Protein AF-A0AAU5D703-F1 (afdb_monomer_lite)

Sequence (249 aa):
MRTISLPKPLIAAVLGALALSACGAPHADADRSPAAKARPAAASHASGAEEAEMRFMELTARILTDCPPPPPPPPGAPADKGAADAPLPPDAWSEAPRPEDLPGGSGPVTPRYGPGETPPGTPDADGAVPVPFDDPATAAPDATPARPGTAAQAPLSEAERCVGDRHARRITEALRKAAPADHQALRTALVGLDYPAARIHRLPDGDTTRVDLRFMGGRAVLDITGTGPAPTVTLASEDTADTTARRTP

Secondary structure (DSSP, 8-state):
----PPPPP-------------------------------TTSHHHHHHHHHHHHHHHHHHHHHHTSPPPPPPPTT----TT-TTS---TTTTS-PPPGGGSTTTTS----SS-TTPPPTTS--TTS--------TT---S-----------PPPPPHHHHHHHHHHHHHHHHHHHHS--SSHHHHHHHHHHTT--GGGEEE-TTSSEEEEE---TT--EEEEEE--SS--EEEEEE--TTSSGGG---

Foldseek 3Di:
DDDDDDDDDDDDDDDDDDDDPDDDDDDDDDDDDDPDPPDPPPPPPVVVLVVLVVLLVVVLVVLLVVADDADPDPPPDDPPPPCPPDPDDPCVVPPDDDCVNPVPRDDDCPPPADVPDDPQQQQDPVGDRDDPDPPPPDPDPDPPPDDPDPDDADDFDSSLVSSLVVVLVLLQVQCQVPFQPAPVSSLVSCVVVSQRSVQWDADPVRQWIKGDSDDPNGFWIWIWGHTGNGTDIDIDGDDPPPVVVPPDD

Structure (mmCIF, N/CA/C/O backbone):
data_AF-A0AAU5D703-F1
#
_entry.id   AF-A0AAU5D703-F1
#
loop_
_atom_site.group_PDB
_atom_site.id
_atom_site.type_symbol
_atom_site.label_atom_id
_atom_site.label_alt_id
_atom_site.label_comp_id
_atom_site.label_asym_id
_atom_site.label_entity_id
_atom_site.label_seq_id
_atom_site.pdbx_PDB_ins_code
_atom_site.Cartn_x
_atom_site.Cartn_y
_atom_site.Cartn_z
_atom_site.occupancy
_atom_site.B_iso_or_equiv
_atom_site.auth_seq_id
_atom_site.auth_comp_id
_atom_site.auth_asym_id
_atom_site.auth_atom_id
_atom_site.pdbx_PDB_model_num
ATOM 1 N N . MET A 1 1 ? 15.215 34.826 31.704 1.00 41.22 1 MET A N 1
ATOM 2 C CA . MET A 1 1 ? 14.278 33.692 31.558 1.00 41.22 1 MET A CA 1
ATOM 3 C C . MET A 1 1 ? 12.864 34.252 31.543 1.00 41.22 1 MET A C 1
ATOM 5 O O . MET A 1 1 ? 12.424 34.759 32.564 1.00 41.22 1 MET A O 1
ATOM 9 N N . ARG A 1 2 ? 12.201 34.289 30.382 1.00 47.44 2 ARG A N 1
ATOM 10 C CA . ARG A 1 2 ? 10.796 34.707 30.264 1.00 47.44 2 ARG A CA 1
ATOM 11 C C . ARG A 1 2 ? 10.011 33.529 29.703 1.00 47.44 2 ARG A C 1
ATOM 13 O O . ARG A 1 2 ? 10.205 33.155 28.553 1.00 47.44 2 ARG A O 1
ATOM 20 N N . THR A 1 3 ? 9.197 32.924 30.553 1.00 50.78 3 THR A N 1
ATOM 21 C CA . THR A 1 3 ? 8.287 31.824 30.238 1.00 50.78 3 THR A CA 1
ATOM 22 C C . THR A 1 3 ? 7.032 32.415 29.607 1.00 50.78 3 THR A C 1
ATOM 24 O O . THR A 1 3 ? 6.301 33.159 30.257 1.00 50.78 3 THR A O 1
ATOM 27 N N . ILE A 1 4 ? 6.802 32.127 28.327 1.00 61.81 4 ILE A N 1
ATOM 28 C CA . ILE A 1 4 ? 5.598 32.549 27.607 1.00 61.81 4 ILE A CA 1
ATOM 29 C C . ILE A 1 4 ? 4.600 31.393 27.703 1.00 61.81 4 ILE A C 1
ATOM 31 O O . ILE A 1 4 ? 4.839 30.319 27.158 1.00 61.81 4 ILE A O 1
ATOM 35 N N . SER A 1 5 ? 3.517 31.605 28.451 1.00 59.50 5 SER A N 1
ATOM 36 C CA . SER A 1 5 ? 2.422 30.647 28.623 1.00 59.50 5 SER A CA 1
ATOM 37 C C . SER A 1 5 ? 1.349 30.931 27.569 1.00 59.50 5 SER A C 1
ATOM 39 O O . SER A 1 5 ? 0.800 32.031 27.537 1.00 59.50 5 SER A O 1
ATOM 41 N N . LEU A 1 6 ? 1.083 29.970 26.682 1.00 67.31 6 LEU A N 1
ATOM 42 C CA . LEU A 1 6 ? 0.068 30.075 25.627 1.00 67.31 6 LEU A CA 1
ATOM 43 C C . LEU A 1 6 ? -1.256 29.429 26.086 1.00 67.31 6 LEU A C 1
ATOM 45 O O . LEU A 1 6 ? -1.236 28.288 26.558 1.00 67.31 6 LEU A O 1
ATOM 49 N N . PRO A 1 7 ? -2.408 30.114 25.951 1.00 59.44 7 PRO A N 1
ATOM 50 C CA . PRO A 1 7 ? -3.709 29.564 26.320 1.00 59.44 7 PRO A CA 1
ATOM 51 C C . PRO A 1 7 ? -4.189 28.503 25.314 1.00 59.44 7 PRO A C 1
ATOM 53 O O . PRO A 1 7 ? -4.090 28.672 24.100 1.00 59.44 7 PRO A O 1
ATOM 56 N N . LYS A 1 8 ? -4.731 27.402 25.847 1.00 54.59 8 LYS A N 1
ATOM 57 C CA . LYS A 1 8 ? -5.343 26.290 25.101 1.00 54.59 8 LYS A CA 1
ATOM 58 C C . LYS A 1 8 ? -6.625 26.745 24.386 1.00 54.59 8 LYS A C 1
ATOM 60 O O . LYS A 1 8 ? -7.502 27.286 25.060 1.00 54.59 8 LYS A O 1
ATOM 65 N N . PRO A 1 9 ? -6.804 26.465 23.083 1.00 58.97 9 PRO A N 1
ATOM 66 C CA . PRO A 1 9 ? -8.101 26.626 22.443 1.00 58.97 9 PRO A CA 1
ATOM 67 C C . PRO A 1 9 ? -9.027 25.467 22.839 1.00 58.97 9 PRO A C 1
ATOM 69 O O . PRO A 1 9 ? -8.728 24.297 22.602 1.00 58.97 9 PRO A O 1
ATOM 72 N N . LEU A 1 10 ? -10.163 25.806 23.448 1.00 61.94 10 LEU A N 1
ATOM 73 C CA . LEU A 1 10 ? -11.311 24.915 23.598 1.00 61.94 10 LEU A CA 1
ATOM 74 C C . LEU A 1 10 ? -12.020 24.831 22.241 1.00 61.94 10 LEU A C 1
ATOM 76 O O . LEU A 1 10 ? -12.592 25.819 21.785 1.00 61.94 10 LEU A O 1
ATOM 80 N N . ILE A 1 11 ? -11.974 23.668 21.589 1.00 63.16 11 ILE A N 1
ATOM 81 C CA . ILE A 1 11 ? -12.752 23.400 20.374 1.00 63.16 11 ILE A CA 1
ATOM 82 C C . ILE A 1 11 ? -14.037 22.683 20.791 1.00 63.16 11 ILE A C 1
ATOM 84 O O . ILE A 1 11 ? -14.005 21.561 21.296 1.00 63.16 11 ILE A O 1
ATOM 88 N N . ALA A 1 12 ? -15.164 23.367 20.603 1.00 55.06 12 ALA A N 1
ATOM 89 C CA . ALA A 1 12 ? -16.505 22.844 20.808 1.00 55.06 12 ALA A CA 1
ATOM 90 C C . ALA A 1 12 ? -16.847 21.809 19.722 1.00 55.06 12 ALA A C 1
ATOM 92 O O . ALA A 1 12 ? -16.794 22.108 18.530 1.00 55.06 12 ALA A O 1
ATOM 93 N N . ALA A 1 13 ? -17.209 20.595 20.136 1.00 54.50 13 ALA A N 1
ATOM 94 C CA . ALA A 1 13 ? -17.723 19.562 19.247 1.00 54.50 13 ALA A CA 1
ATOM 95 C C . ALA A 1 13 ? -19.207 19.833 18.948 1.00 54.50 13 ALA A C 1
ATOM 97 O O . ALA A 1 13 ? -20.063 19.683 19.819 1.00 54.50 13 ALA A O 1
ATOM 98 N N . VAL A 1 14 ? -19.515 20.239 17.715 1.00 59.41 14 VAL A N 1
ATOM 99 C CA . VAL A 1 14 ? -20.890 20.295 17.203 1.00 59.41 14 VAL A CA 1
ATOM 100 C C . VAL A 1 14 ? -21.277 18.888 16.752 1.00 59.41 14 VAL A C 1
ATOM 102 O O . VAL A 1 14 ? -20.802 18.389 15.733 1.00 59.41 14 VAL A O 1
ATOM 105 N N . LEU A 1 15 ? -22.121 18.239 17.553 1.00 53.38 15 LEU A N 1
ATOM 106 C CA . LEU A 1 15 ? -22.725 16.940 17.272 1.00 53.38 15 LEU A CA 1
ATOM 107 C C . LEU A 1 15 ? -23.834 17.129 16.218 1.00 53.38 15 LEU A C 1
ATOM 109 O O . LEU A 1 15 ? -24.956 17.516 16.538 1.00 53.38 15 LEU A O 1
ATOM 113 N N . GLY A 1 16 ? -23.514 16.910 14.943 1.00 58.50 16 GLY A N 1
ATOM 114 C CA . GLY A 1 16 ? -24.498 16.881 13.860 1.00 58.50 16 GLY A CA 1
ATOM 115 C C . GLY A 1 16 ? -25.162 15.509 13.772 1.00 58.50 16 GLY A C 1
ATOM 116 O O . GLY A 1 16 ? -24.542 14.553 13.312 1.00 58.50 16 GLY A O 1
ATOM 117 N N . ALA A 1 17 ? -26.416 15.405 14.210 1.00 52.00 17 ALA A N 1
ATOM 118 C CA . ALA A 1 17 ? -27.243 14.219 14.021 1.00 52.00 17 ALA A CA 1
ATOM 119 C C . ALA A 1 17 ? -27.704 14.124 12.554 1.00 52.00 17 ALA A C 1
ATOM 121 O O . ALA A 1 17 ? -28.516 14.929 12.101 1.00 52.00 17 ALA A O 1
ATOM 122 N N . LEU A 1 18 ? -27.200 13.136 11.812 1.00 61.75 18 LEU A N 1
ATOM 123 C CA . LEU A 1 18 ? -27.775 12.730 10.529 1.00 61.75 18 LEU A CA 1
ATOM 124 C C . LEU A 1 18 ? -28.948 11.781 10.801 1.00 61.75 18 LEU A C 1
ATOM 126 O O . LEU A 1 18 ? -28.758 10.635 11.205 1.00 61.75 18 LEU A O 1
ATOM 130 N N . ALA A 1 19 ? -30.166 12.276 10.597 1.00 60.69 19 ALA A N 1
ATOM 131 C CA . ALA A 1 19 ? -31.380 11.474 10.618 1.00 60.69 19 ALA A CA 1
ATOM 132 C C . ALA A 1 19 ? -31.456 10.604 9.348 1.00 60.69 19 ALA A C 1
ATOM 134 O O . ALA A 1 19 ? -31.584 11.128 8.242 1.00 60.69 19 ALA A O 1
ATOM 135 N N . LEU A 1 20 ? -31.403 9.277 9.501 1.00 58.03 20 LEU A N 1
ATOM 136 C CA . LEU A 1 20 ? -31.814 8.343 8.452 1.00 58.03 20 LEU A CA 1
ATOM 137 C C . LEU A 1 20 ? -33.346 8.311 8.390 1.00 58.03 20 LEU A C 1
ATOM 139 O O . LEU A 1 20 ? -34.003 7.794 9.293 1.00 58.03 20 LEU A O 1
ATOM 143 N N . SER A 1 21 ? -33.919 8.839 7.309 1.00 58.69 21 SER A N 1
ATOM 144 C CA . SER A 1 21 ? -35.320 8.612 6.954 1.00 58.69 21 SER A CA 1
ATOM 145 C C . SER A 1 21 ? -35.455 7.255 6.255 1.00 58.69 21 SER A C 1
ATOM 147 O O . SER A 1 21 ? -35.427 7.146 5.034 1.00 58.69 21 SER A O 1
ATOM 149 N N . ALA A 1 22 ? -35.591 6.190 7.044 1.00 46.31 22 ALA A N 1
ATOM 150 C CA . ALA A 1 22 ? -36.076 4.905 6.552 1.00 46.31 22 ALA A CA 1
ATOM 151 C C . ALA A 1 22 ? -37.610 4.899 6.646 1.00 46.31 22 ALA A C 1
ATOM 153 O O . ALA A 1 22 ? -38.178 4.674 7.713 1.00 46.31 22 ALA A O 1
ATOM 154 N N . CYS A 1 23 ? -38.282 5.188 5.530 1.00 60.41 23 CYS A N 1
ATOM 155 C CA . CYS A 1 23 ? -39.721 5.000 5.378 1.00 60.41 23 CYS A CA 1
ATOM 156 C C . CYS A 1 23 ? -39.948 3.815 4.431 1.00 60.41 23 CYS A C 1
ATOM 158 O O . CYS A 1 23 ? -39.685 3.909 3.236 1.00 60.41 23 CYS A O 1
ATOM 160 N N . GLY A 1 24 ? -40.389 2.687 4.983 1.00 55.53 24 GLY A N 1
ATOM 161 C CA . GLY A 1 24 ? -40.749 1.482 4.240 1.00 55.53 24 GLY A CA 1
ATOM 162 C C . GLY A 1 24 ? -41.546 0.558 5.151 1.00 55.53 24 GLY A C 1
ATOM 163 O O . GLY A 1 24 ? -40.989 -0.048 6.059 1.00 55.53 24 GLY A O 1
ATOM 164 N N . ALA A 1 25 ? -42.863 0.560 4.959 1.00 63.31 25 ALA A N 1
ATOM 165 C CA . ALA A 1 25 ? -43.875 -0.049 5.814 1.00 63.31 25 ALA A CA 1
ATOM 166 C C . ALA A 1 25 ? -43.815 -1.595 5.864 1.00 63.31 25 ALA A C 1
ATOM 168 O O . ALA A 1 25 ? -43.312 -2.226 4.933 1.00 63.31 25 ALA A O 1
ATOM 169 N N . PRO A 1 26 ? -44.370 -2.212 6.928 1.00 54.56 26 PRO A N 1
ATOM 170 C CA . PRO A 1 26 ? -44.465 -3.658 7.070 1.00 54.56 26 PRO A CA 1
ATOM 171 C C . PRO A 1 26 ? -45.614 -4.218 6.223 1.00 54.56 26 PRO A C 1
ATOM 173 O O . PRO A 1 26 ? -46.760 -3.796 6.368 1.00 54.56 26 PRO A O 1
ATOM 176 N N . HIS A 1 27 ? -45.326 -5.229 5.406 1.00 52.88 27 HIS A N 1
ATOM 177 C CA . HIS A 1 27 ? -46.345 -6.171 4.952 1.00 52.88 27 HIS A CA 1
ATOM 178 C C . HIS A 1 27 ? -46.200 -7.455 5.762 1.00 52.88 27 HIS A C 1
ATOM 180 O O . HIS A 1 27 ? -45.258 -8.227 5.588 1.00 52.88 27 HIS A O 1
ATOM 186 N N . ALA A 1 28 ? -47.129 -7.625 6.700 1.00 56.62 28 ALA A N 1
ATOM 187 C CA . ALA A 1 28 ? -47.444 -8.910 7.286 1.00 56.62 28 ALA A CA 1
ATOM 188 C C . ALA A 1 28 ? -48.314 -9.668 6.280 1.00 56.62 28 ALA A C 1
ATOM 190 O O . ALA A 1 28 ? -49.434 -9.246 6.009 1.00 56.62 28 ALA A O 1
ATOM 191 N N . ASP A 1 29 ? -47.798 -10.778 5.762 1.00 51.25 29 ASP A N 1
ATOM 192 C CA . ASP A 1 29 ? -48.616 -11.839 5.194 1.00 51.25 29 ASP A CA 1
ATOM 193 C C . ASP A 1 29 ? -48.208 -13.165 5.828 1.00 51.25 29 ASP A C 1
ATOM 195 O O . ASP A 1 29 ? -47.030 -13.466 6.039 1.00 51.25 29 ASP A O 1
ATOM 199 N N . ALA A 1 30 ? -49.245 -13.894 6.213 1.00 54.56 30 ALA A N 1
ATOM 200 C CA . ALA A 1 30 ? -49.208 -15.113 6.984 1.00 54.56 30 ALA A CA 1
ATOM 201 C C . ALA A 1 30 ? -48.683 -16.313 6.182 1.00 54.56 30 ALA A C 1
ATOM 203 O O . ALA A 1 30 ? -48.772 -16.375 4.958 1.00 54.56 30 ALA A O 1
ATOM 204 N N . ASP A 1 31 ? -48.208 -17.297 6.944 1.00 53.28 31 ASP A N 1
ATOM 205 C CA . ASP A 1 31 ? -48.205 -18.721 6.615 1.00 53.28 31 ASP A CA 1
ATOM 206 C C . ASP A 1 31 ? -47.603 -19.146 5.269 1.00 53.28 31 ASP A C 1
ATOM 208 O O . ASP A 1 31 ? -48.273 -19.474 4.287 1.00 53.28 31 ASP A O 1
ATOM 212 N N . ARG A 1 32 ? -46.283 -19.331 5.285 1.00 46.66 32 ARG A N 1
ATOM 213 C CA . ARG A 1 32 ? -45.672 -20.410 4.511 1.00 46.66 32 ARG A CA 1
ATOM 214 C C . ARG A 1 32 ? -44.431 -20.893 5.229 1.00 46.66 32 ARG A C 1
ATOM 216 O O . ARG A 1 32 ? -43.416 -20.214 5.220 1.00 46.66 32 ARG A O 1
ATOM 223 N N . SER A 1 33 ? -44.524 -22.065 5.847 1.00 63.56 33 SER A N 1
ATOM 224 C CA . SER A 1 33 ? -43.369 -22.816 6.330 1.00 63.56 33 SER A CA 1
ATOM 225 C C . SER A 1 33 ? -42.609 -23.373 5.119 1.00 63.56 33 SER A C 1
ATOM 227 O O . SER A 1 33 ? -43.148 -24.244 4.429 1.00 63.56 33 SER A O 1
ATOM 229 N N . PRO A 1 34 ? -41.388 -22.904 4.796 1.00 51.25 34 PRO A N 1
ATOM 230 C CA . PRO A 1 34 ? -40.527 -23.609 3.872 1.00 51.25 34 PRO A CA 1
ATOM 231 C C . PRO A 1 34 ? -39.653 -24.541 4.706 1.00 51.25 34 PRO A C 1
ATOM 233 O O . PRO A 1 34 ? -38.878 -24.101 5.555 1.00 51.25 34 PRO A O 1
ATOM 236 N N . ALA A 1 35 ? -39.762 -25.841 4.449 1.00 52.41 35 ALA A N 1
ATOM 237 C CA . ALA A 1 35 ? -38.787 -26.814 4.912 1.00 52.41 35 ALA A CA 1
ATOM 238 C C . ALA A 1 35 ? -37.383 -26.312 4.527 1.00 52.41 35 ALA A C 1
ATOM 240 O O . ALA A 1 35 ? -36.999 -26.315 3.353 1.00 52.41 35 ALA A O 1
ATOM 241 N N . ALA A 1 36 ? -36.646 -25.822 5.523 1.00 51.50 36 ALA A N 1
ATOM 242 C CA . ALA A 1 36 ? -35.295 -25.327 5.371 1.00 51.50 36 ALA A CA 1
ATOM 243 C C . ALA A 1 36 ? -34.386 -26.517 5.056 1.00 51.50 36 ALA A C 1
ATOM 245 O O . ALA A 1 36 ? -33.834 -27.166 5.942 1.00 51.50 36 ALA A O 1
ATOM 246 N N . LYS A 1 37 ? -34.220 -26.817 3.765 1.00 54.00 37 LYS A N 1
ATOM 247 C CA . LYS A 1 37 ? -33.016 -27.498 3.298 1.00 54.00 37 LYS A CA 1
ATOM 248 C C . LYS A 1 37 ? -31.860 -26.556 3.604 1.00 54.00 37 LYS A C 1
ATOM 250 O O . LYS A 1 37 ? -31.718 -25.527 2.947 1.00 54.00 37 LYS A O 1
ATOM 255 N N . ALA A 1 38 ? -31.083 -26.898 4.629 1.00 57.09 38 ALA A N 1
ATOM 256 C CA . ALA A 1 38 ? -29.824 -26.251 4.953 1.00 57.09 38 ALA A CA 1
ATOM 257 C C . ALA A 1 38 ? -28.953 -26.226 3.690 1.00 57.09 38 ALA A C 1
ATOM 259 O O . ALA A 1 38 ? -28.384 -27.234 3.273 1.00 57.09 38 ALA A O 1
ATOM 260 N N . ARG A 1 39 ? -28.926 -25.071 3.026 1.00 55.25 39 ARG A N 1
ATOM 261 C CA . ARG A 1 39 ? -28.033 -24.807 1.907 1.00 55.25 39 ARG A CA 1
ATOM 262 C C . ARG A 1 39 ? -26.642 -24.610 2.519 1.00 55.25 39 ARG A C 1
ATOM 264 O O . ARG A 1 39 ? -26.524 -23.822 3.458 1.00 55.25 39 ARG A O 1
ATOM 271 N N . PRO A 1 40 ? -25.609 -25.333 2.063 1.00 51.06 40 PRO A N 1
ATOM 272 C CA . PRO A 1 40 ? -24.294 -25.261 2.684 1.00 51.06 40 PRO A CA 1
ATOM 273 C C . PRO A 1 40 ? -23.743 -23.836 2.547 1.00 51.06 40 PRO A C 1
ATOM 275 O O . PRO A 1 40 ? -23.573 -23.332 1.440 1.00 51.06 40 PRO A O 1
ATOM 278 N N . ALA A 1 41 ? -23.466 -23.190 3.681 1.00 56.47 41 ALA A N 1
ATOM 279 C CA . ALA A 1 41 ? -22.966 -21.816 3.791 1.00 56.47 41 ALA A CA 1
ATOM 280 C C . ALA A 1 41 ? -21.477 -21.657 3.405 1.00 56.47 41 ALA A C 1
ATOM 282 O O . ALA A 1 41 ? -20.841 -20.670 3.759 1.00 56.47 41 ALA A O 1
ATOM 283 N N . ALA A 1 42 ? -20.895 -22.622 2.690 1.00 53.56 42 ALA A N 1
ATOM 284 C CA . ALA A 1 42 ? -19.447 -22.717 2.514 1.00 53.56 42 ALA A CA 1
ATOM 285 C C . ALA A 1 42 ? -18.891 -22.014 1.257 1.00 53.56 42 ALA A C 1
ATOM 287 O O . ALA A 1 42 ? -17.679 -21.977 1.087 1.00 53.56 42 ALA A O 1
ATOM 288 N N . ALA A 1 43 ? -19.728 -21.441 0.381 1.00 53.22 43 ALA A N 1
ATOM 289 C CA . ALA A 1 43 ? -19.268 -20.909 -0.912 1.00 53.22 43 ALA A CA 1
ATOM 290 C C . ALA A 1 43 ? -19.109 -19.372 -0.990 1.00 53.22 43 ALA A C 1
ATOM 292 O O . ALA A 1 43 ? -18.506 -18.882 -1.938 1.00 53.22 43 ALA A O 1
ATOM 293 N N . SER A 1 44 ? -19.601 -18.595 -0.016 1.00 55.59 44 SER A N 1
ATOM 294 C CA . SER A 1 44 ? -19.632 -17.119 -0.126 1.00 55.59 44 SER A CA 1
ATOM 295 C C . SER A 1 44 ? -18.345 -16.401 0.295 1.00 55.59 44 SER A C 1
ATOM 297 O O . SER A 1 44 ? -18.242 -15.189 0.135 1.00 55.59 44 SER A O 1
ATOM 299 N N . HIS A 1 45 ? -17.361 -17.110 0.854 1.00 56.00 45 HIS A N 1
ATOM 300 C CA . HIS A 1 45 ? -16.112 -16.482 1.299 1.00 56.00 45 HIS A CA 1
ATOM 301 C C . HIS A 1 45 ? -15.067 -16.347 0.184 1.00 56.00 45 HIS A C 1
ATOM 303 O O . HIS A 1 45 ? -14.246 -15.435 0.247 1.00 56.00 45 HIS A O 1
ATOM 309 N N . ALA A 1 46 ? -15.117 -17.200 -0.845 1.00 61.75 46 ALA A N 1
ATOM 310 C CA . ALA A 1 46 ? -14.190 -17.125 -1.975 1.00 61.75 46 ALA A CA 1
ATOM 311 C C . ALA A 1 46 ? -14.421 -15.857 -2.818 1.00 61.75 46 ALA A C 1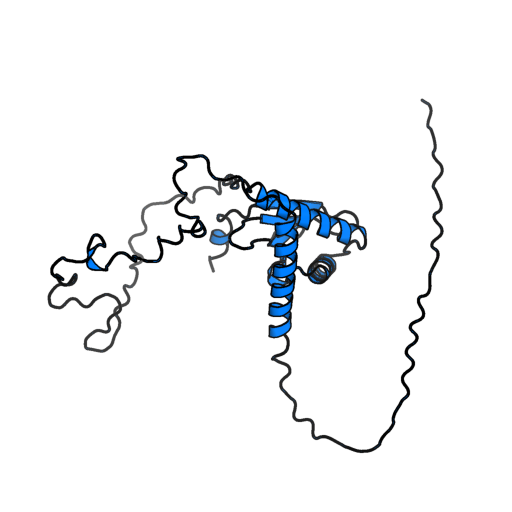
ATOM 313 O O . ALA A 1 46 ? -13.466 -15.156 -3.142 1.00 61.75 46 ALA A O 1
ATOM 314 N N . SER A 1 47 ? -15.686 -15.489 -3.055 1.00 73.94 47 SER A N 1
ATOM 315 C CA . SER A 1 47 ? -16.033 -14.314 -3.865 1.00 73.94 47 SER A CA 1
ATOM 316 C C . SER A 1 47 ? -15.559 -12.997 -3.249 1.00 73.94 47 SER A C 1
ATOM 318 O O . SER A 1 47 ? -15.174 -12.086 -3.970 1.00 73.94 47 SER A O 1
ATOM 320 N N . GLY A 1 48 ? -15.547 -12.891 -1.915 1.00 84.50 48 GLY A N 1
ATOM 321 C CA . GLY A 1 48 ? -15.112 -11.668 -1.235 1.00 84.50 48 GLY A CA 1
ATOM 322 C C . GLY A 1 48 ? -13.604 -11.420 -1.327 1.00 84.50 48 GLY A C 1
ATOM 323 O O . GLY A 1 48 ? -13.176 -10.270 -1.389 1.00 84.50 48 GLY A O 1
ATOM 324 N N . ALA A 1 49 ? -12.795 -12.484 -1.349 1.00 86.81 49 ALA A N 1
ATOM 325 C CA . ALA A 1 49 ? -11.344 -12.364 -1.483 1.00 86.81 49 ALA A CA 1
ATOM 326 C C . ALA A 1 49 ? -10.944 -11.955 -2.907 1.00 86.81 49 ALA A C 1
ATOM 328 O O . ALA A 1 49 ? -10.133 -11.046 -3.072 1.00 86.81 49 ALA A O 1
ATOM 329 N N . GLU A 1 50 ? -11.556 -12.572 -3.920 1.00 91.44 50 GLU A N 1
ATOM 330 C CA . GLU A 1 50 ? -11.348 -12.209 -5.326 1.00 91.44 50 GLU A CA 1
ATOM 331 C C . GLU A 1 50 ? -11.819 -10.777 -5.613 1.00 91.44 50 GLU A C 1
ATOM 333 O O . GLU A 1 50 ? -11.121 -10.010 -6.272 1.00 91.44 50 GLU A O 1
ATOM 338 N N . GLU A 1 51 ? -12.965 -10.370 -5.060 1.00 93.50 51 GLU A N 1
ATOM 339 C CA . GLU A 1 51 ? -13.464 -8.999 -5.187 1.00 93.50 51 GLU A CA 1
ATOM 340 C C . GLU A 1 51 ? -12.531 -7.971 -4.532 1.00 93.50 51 GLU A C 1
ATOM 342 O O . GLU A 1 51 ? -12.279 -6.911 -5.107 1.00 93.50 51 GLU A O 1
ATOM 347 N N . ALA A 1 52 ? -11.983 -8.279 -3.352 1.00 93.38 52 ALA A N 1
ATOM 348 C CA . ALA A 1 52 ? -10.998 -7.420 -2.700 1.00 93.38 52 ALA A CA 1
ATOM 349 C C . ALA A 1 52 ? -9.714 -7.288 -3.533 1.00 93.38 52 ALA A C 1
ATOM 351 O O . ALA A 1 52 ? -9.175 -6.188 -3.641 1.00 93.38 52 ALA A O 1
ATOM 352 N N . GLU A 1 53 ? -9.246 -8.373 -4.154 1.00 94.06 53 GLU A N 1
ATOM 353 C CA . GLU A 1 53 ? -8.086 -8.332 -5.048 1.00 94.06 53 GLU A CA 1
ATOM 354 C C . GLU A 1 53 ? -8.372 -7.482 -6.294 1.00 94.06 53 GLU A C 1
ATOM 356 O O . GLU A 1 53 ? -7.547 -6.658 -6.676 1.00 94.06 53 GLU A O 1
ATOM 361 N N . MET A 1 54 ? -9.562 -7.593 -6.892 1.00 95.12 54 MET A N 1
ATOM 362 C CA . MET A 1 54 ? -9.956 -6.733 -8.016 1.00 95.12 54 MET A CA 1
ATOM 363 C C . MET A 1 54 ? -9.991 -5.250 -7.629 1.00 95.12 54 MET A C 1
ATOM 365 O O . MET A 1 54 ? -9.455 -4.417 -8.360 1.00 95.12 54 MET A O 1
ATOM 369 N N . ARG A 1 55 ? -10.564 -4.912 -6.466 1.00 96.25 55 ARG A N 1
ATOM 370 C CA . ARG A 1 55 ? -10.568 -3.533 -5.945 1.00 96.25 55 ARG A CA 1
ATOM 371 C C . ARG A 1 55 ? -9.157 -3.014 -5.687 1.00 96.25 55 ARG A C 1
ATOM 373 O O . ARG A 1 55 ? -8.860 -1.860 -5.995 1.00 96.25 55 ARG A O 1
ATOM 380 N N . PHE A 1 56 ? -8.277 -3.871 -5.180 1.00 96.25 56 PHE A N 1
ATOM 381 C CA . PHE A 1 56 ? -6.868 -3.544 -5.010 1.00 96.25 56 PHE A CA 1
ATOM 382 C C . PHE A 1 56 ? -6.175 -3.275 -6.348 1.00 96.25 56 PHE A C 1
ATOM 384 O O . PHE A 1 56 ? -5.499 -2.260 -6.482 1.00 96.25 56 PHE A O 1
ATOM 391 N N . MET A 1 57 ? -6.386 -4.118 -7.361 1.00 95.25 57 MET A N 1
ATOM 392 C CA . MET A 1 57 ? -5.824 -3.900 -8.697 1.00 95.25 57 MET A CA 1
ATOM 393 C C . MET A 1 57 ? -6.321 -2.592 -9.324 1.00 95.25 57 MET A C 1
ATOM 395 O O . MET A 1 57 ? -5.519 -1.856 -9.895 1.00 95.25 57 MET A O 1
ATOM 399 N N . GLU A 1 58 ? -7.607 -2.254 -9.180 1.00 95.75 58 GLU A N 1
ATOM 400 C CA . GLU A 1 58 ? -8.146 -0.971 -9.652 1.00 95.75 58 GLU A CA 1
ATOM 401 C C . GLU A 1 58 ? -7.501 0.216 -8.917 1.00 95.75 58 GLU A C 1
ATOM 403 O O . GLU A 1 58 ? -7.104 1.207 -9.539 1.00 95.75 58 GLU A O 1
ATOM 408 N N . LEU A 1 59 ? -7.352 0.109 -7.592 1.00 95.88 59 LEU A N 1
ATOM 409 C CA . LEU A 1 59 ? -6.670 1.108 -6.774 1.00 95.88 59 LEU A CA 1
ATOM 410 C C . LEU A 1 59 ? -5.221 1.310 -7.234 1.00 95.88 59 LEU A C 1
ATOM 412 O O . LEU A 1 59 ? -4.793 2.449 -7.438 1.00 95.88 59 LEU A O 1
ATOM 416 N N . THR A 1 60 ? -4.470 0.225 -7.401 1.00 94.56 60 THR A N 1
ATOM 417 C CA . THR A 1 60 ? -3.069 0.271 -7.821 1.00 94.56 60 THR A CA 1
ATOM 418 C C . THR A 1 60 ? -2.935 0.808 -9.241 1.00 94.56 60 THR A C 1
ATOM 420 O O . THR A 1 60 ? -2.075 1.653 -9.474 1.00 94.56 60 THR A O 1
ATOM 423 N N . ALA A 1 61 ? -3.815 0.423 -10.170 1.00 93.19 61 ALA A N 1
ATOM 424 C CA . ALA A 1 61 ? -3.836 0.967 -11.527 1.00 93.19 61 ALA A CA 1
ATOM 425 C C . ALA A 1 61 ? -4.056 2.488 -11.528 1.00 93.19 61 ALA A C 1
ATOM 427 O O . ALA A 1 61 ? -3.328 3.213 -12.203 1.00 93.19 61 ALA A O 1
ATOM 428 N N . ARG A 1 62 ? -4.992 2.992 -10.713 1.00 95.19 62 ARG A N 1
ATOM 429 C CA . ARG A 1 62 ? -5.236 4.436 -10.566 1.00 95.19 62 ARG A CA 1
ATOM 430 C C . ARG A 1 62 ? -4.032 5.177 -9.980 1.00 95.19 62 ARG A C 1
ATOM 432 O O . ARG A 1 62 ? -3.708 6.278 -10.412 1.00 95.19 62 ARG A O 1
ATOM 439 N N . ILE A 1 63 ? -3.353 4.585 -9.000 1.00 95.19 63 ILE A N 1
ATOM 440 C CA . ILE A 1 63 ? -2.136 5.175 -8.424 1.00 95.19 63 ILE A CA 1
ATOM 441 C C . ILE A 1 63 ? -0.991 5.171 -9.443 1.00 95.19 63 ILE A C 1
ATOM 443 O O . ILE A 1 63 ? -0.260 6.153 -9.535 1.00 95.19 63 ILE A O 1
ATOM 447 N N . LEU A 1 64 ? -0.854 4.103 -10.231 1.00 91.88 64 LEU A N 1
ATOM 448 C CA . LEU A 1 64 ? 0.142 4.006 -11.296 1.00 91.88 64 LEU A CA 1
ATOM 449 C C . LEU A 1 64 ? -0.069 5.066 -12.377 1.00 91.88 64 LEU A C 1
ATOM 451 O O . LEU A 1 64 ? 0.907 5.664 -12.814 1.00 91.88 64 LEU A O 1
ATOM 455 N N . THR A 1 65 ? -1.316 5.358 -12.763 1.00 92.44 65 THR A N 1
ATOM 456 C CA . THR A 1 65 ? -1.605 6.427 -13.736 1.00 92.44 65 THR A CA 1
ATOM 457 C C . THR A 1 65 ? -1.221 7.822 -13.240 1.00 92.44 65 THR A C 1
ATOM 459 O O . THR A 1 65 ? -0.963 8.705 -14.053 1.00 92.44 65 THR A O 1
ATOM 462 N N . ASP A 1 66 ? -1.148 8.018 -11.920 1.00 93.38 66 ASP A N 1
ATOM 463 C CA . ASP A 1 66 ? -0.709 9.272 -11.295 1.00 93.38 66 ASP A CA 1
ATOM 464 C C . ASP A 1 66 ? 0.820 9.363 -11.128 1.00 93.38 66 ASP A C 1
ATOM 466 O O . ASP A 1 66 ? 1.332 10.391 -10.665 1.00 93.38 66 ASP A O 1
ATOM 470 N N . CYS A 1 67 ? 1.550 8.292 -11.446 1.00 93.81 67 CYS A N 1
ATOM 471 C CA . CYS A 1 67 ? 3.003 8.229 -11.376 1.00 93.81 67 CYS A CA 1
ATOM 472 C C . CYS A 1 67 ? 3.618 8.378 -12.776 1.00 93.81 67 CYS A C 1
ATOM 474 O O . CYS A 1 67 ? 3.065 7.878 -13.755 1.00 93.81 67 CYS A O 1
ATOM 476 N N . PRO A 1 68 ? 4.762 9.076 -12.904 1.00 87.31 68 PRO A N 1
ATOM 477 C CA . PRO A 1 68 ? 5.419 9.226 -14.194 1.00 87.31 68 PRO A CA 1
ATOM 478 C C . PRO A 1 68 ? 5.851 7.852 -14.732 1.00 87.31 68 PRO A C 1
ATOM 480 O O . PRO A 1 68 ? 6.299 7.008 -13.946 1.00 87.31 68 PRO A O 1
ATOM 483 N N . PRO A 1 69 ? 5.746 7.614 -16.053 1.00 82.38 69 PRO A N 1
ATOM 484 C CA . PRO A 1 69 ? 6.291 6.403 -16.646 1.00 82.38 69 PRO A CA 1
ATOM 485 C C . PRO A 1 69 ? 7.813 6.362 -16.435 1.00 82.38 69 PRO A C 1
ATOM 487 O O . PRO A 1 69 ? 8.446 7.420 -16.335 1.00 82.38 69 PRO A O 1
ATOM 490 N N . PRO A 1 70 ? 8.420 5.164 -16.378 1.00 77.12 70 PRO A N 1
ATOM 491 C CA . PRO A 1 70 ? 9.868 5.055 -16.295 1.00 77.12 70 PRO A CA 1
ATOM 492 C C . PRO A 1 70 ? 10.516 5.758 -17.500 1.00 77.12 70 PRO A C 1
ATOM 494 O O . PRO A 1 70 ? 9.965 5.710 -18.607 1.00 77.12 70 PRO A O 1
ATOM 497 N N . PRO A 1 71 ? 11.674 6.417 -17.315 1.00 77.25 71 PRO A N 1
ATOM 498 C CA . PRO A 1 71 ? 12.400 6.990 -18.437 1.00 77.25 71 PRO A CA 1
ATOM 499 C C . PRO A 1 71 ? 12.760 5.882 -19.439 1.00 77.25 71 PRO A C 1
ATOM 501 O O . PRO A 1 71 ? 13.029 4.748 -19.027 1.00 77.25 71 PRO A O 1
ATOM 504 N N . PRO A 1 72 ? 12.778 6.182 -20.750 1.00 79.25 72 PRO A N 1
ATOM 505 C CA . PRO A 1 72 ? 13.221 5.209 -21.735 1.00 79.25 72 PRO A CA 1
ATOM 506 C C . PRO A 1 72 ? 14.664 4.778 -21.426 1.00 79.25 72 PRO A C 1
ATOM 508 O O . PRO A 1 72 ? 15.465 5.606 -20.974 1.00 79.25 72 PRO A O 1
ATOM 511 N N . PRO A 1 73 ? 15.019 3.504 -21.669 1.00 77.06 73 PRO A N 1
ATOM 512 C CA . PRO A 1 73 ? 16.388 3.047 -21.482 1.00 77.06 73 PRO A CA 1
ATOM 513 C C . PRO A 1 73 ? 17.337 3.869 -22.368 1.00 77.06 73 PRO A C 1
ATOM 515 O O . PRO A 1 73 ? 16.960 4.257 -23.481 1.00 77.06 73 PRO A O 1
ATOM 518 N N . PRO A 1 74 ? 18.569 4.155 -21.910 1.00 78.25 74 PRO A N 1
ATOM 519 C CA . PRO A 1 74 ? 19.518 4.886 -22.731 1.00 78.25 74 PRO A CA 1
ATOM 520 C C . PRO A 1 74 ? 19.862 4.071 -23.991 1.00 78.25 74 PRO A C 1
ATOM 522 O O . PRO A 1 74 ? 19.890 2.835 -23.939 1.00 78.25 74 PRO A O 1
ATOM 525 N N . PRO A 1 75 ? 20.146 4.732 -25.130 1.00 86.25 75 PRO A N 1
ATOM 526 C CA . PRO A 1 75 ? 20.511 4.042 -26.362 1.00 86.25 75 PRO A CA 1
ATOM 527 C C . PRO A 1 75 ? 21.710 3.116 -26.126 1.00 86.25 75 PRO A C 1
ATOM 529 O O . PRO A 1 75 ? 22.761 3.566 -25.674 1.00 86.25 75 PRO A O 1
ATOM 532 N N . GLY A 1 76 ? 21.557 1.826 -26.428 1.00 79.06 76 GLY A N 1
ATOM 533 C CA . GLY A 1 76 ? 22.626 0.835 -26.274 1.00 79.06 76 GLY A CA 1
ATOM 534 C C . GLY A 1 76 ? 22.777 0.232 -24.874 1.00 79.06 76 GLY A C 1
ATOM 535 O O . GLY A 1 76 ? 23.713 -0.541 -24.670 1.00 79.06 76 GLY A O 1
ATOM 536 N N . ALA A 1 77 ? 21.877 0.519 -23.923 1.00 73.44 77 ALA A N 1
ATOM 537 C CA . ALA A 1 77 ? 21.782 -0.315 -22.727 1.00 73.44 77 ALA A CA 1
ATOM 538 C C . ALA A 1 77 ? 21.485 -1.764 -23.147 1.00 73.44 77 ALA A C 1
ATOM 540 O O . ALA A 1 77 ? 20.582 -1.977 -23.966 1.00 73.44 77 ALA A O 1
ATOM 541 N N . PRO A 1 78 ? 22.222 -2.762 -22.625 1.00 69.06 78 PRO A N 1
ATOM 542 C CA . PRO A 1 78 ? 21.841 -4.148 -22.831 1.00 69.06 78 PRO A CA 1
ATOM 543 C C . PRO A 1 78 ? 20.419 -4.304 -22.298 1.00 69.06 78 PRO A C 1
ATOM 545 O O . PRO A 1 78 ? 20.140 -3.903 -21.170 1.00 69.06 78 PRO A O 1
ATOM 548 N N . ALA A 1 79 ? 19.515 -4.832 -23.126 1.00 59.38 79 ALA A N 1
ATOM 549 C CA . ALA A 1 79 ? 18.188 -5.189 -22.659 1.00 59.38 79 ALA A CA 1
ATOM 550 C C . ALA A 1 79 ? 18.376 -6.161 -21.492 1.00 59.38 79 ALA A C 1
ATOM 552 O O . ALA A 1 79 ? 18.863 -7.281 -21.686 1.00 59.38 79 ALA A O 1
ATOM 553 N N . ASP A 1 80 ? 18.065 -5.708 -20.277 1.00 54.06 80 ASP A N 1
ATOM 554 C CA . ASP A 1 80 ? 18.022 -6.587 -19.123 1.00 54.06 80 ASP A CA 1
ATOM 555 C C . ASP A 1 80 ? 17.070 -7.721 -19.490 1.00 54.06 80 ASP A C 1
ATOM 557 O O . ASP A 1 80 ? 15.892 -7.502 -19.780 1.00 54.06 80 ASP A O 1
ATOM 561 N N . LYS A 1 81 ? 17.599 -8.947 -19.524 1.00 50.47 81 LYS A N 1
ATOM 562 C CA . LYS A 1 81 ? 16.913 -10.161 -19.997 1.00 50.47 81 LYS A CA 1
ATOM 563 C C . LYS A 1 81 ? 15.660 -10.539 -19.178 1.00 50.47 81 LYS A C 1
ATOM 565 O O . LYS A 1 81 ? 15.139 -11.633 -19.353 1.00 50.47 81 LYS A O 1
ATOM 570 N N . GLY A 1 82 ? 15.196 -9.667 -18.281 1.00 49.81 82 GLY A N 1
ATOM 571 C CA . GLY A 1 82 ? 13.995 -9.825 -17.464 1.00 49.81 82 GLY A CA 1
ATOM 572 C C . GLY A 1 82 ? 12.808 -8.940 -17.863 1.00 49.81 82 GLY A C 1
ATOM 573 O O . GLY A 1 82 ? 11.729 -9.139 -17.317 1.00 49.81 82 GLY A O 1
ATOM 574 N N . ALA A 1 83 ? 12.955 -7.988 -18.792 1.00 45.78 83 ALA A N 1
ATOM 575 C CA . ALA A 1 83 ? 11.839 -7.150 -19.244 1.00 45.78 83 ALA A CA 1
ATOM 576 C C . ALA A 1 83 ? 11.147 -7.780 -20.466 1.00 45.78 83 ALA A C 1
ATOM 578 O O . ALA A 1 83 ? 11.451 -7.448 -21.610 1.00 45.78 83 ALA A O 1
ATOM 579 N N . ALA A 1 84 ? 10.220 -8.707 -20.225 1.00 50.91 84 ALA A N 1
ATOM 580 C CA . ALA A 1 84 ? 9.424 -9.359 -21.270 1.00 50.91 84 ALA A CA 1
ATOM 581 C C . ALA A 1 84 ? 8.343 -8.450 -21.910 1.00 50.91 84 ALA A C 1
ATOM 583 O O . ALA A 1 84 ? 7.635 -8.902 -22.802 1.00 50.91 84 ALA A O 1
ATOM 584 N N . ASP A 1 85 ? 8.236 -7.179 -21.500 1.00 53.72 85 ASP A N 1
ATOM 585 C CA . ASP A 1 85 ? 7.129 -6.274 -21.865 1.00 53.72 85 ASP A CA 1
ATOM 586 C C . ASP A 1 85 ? 7.532 -5.090 -22.767 1.00 53.72 85 ASP A C 1
ATOM 588 O O . ASP A 1 85 ? 6.816 -4.090 -22.861 1.00 53.72 85 ASP A O 1
ATOM 592 N N . ALA A 1 86 ? 8.674 -5.160 -23.460 1.00 56.03 86 ALA A N 1
ATOM 593 C CA . ALA A 1 86 ? 8.939 -4.191 -24.523 1.00 56.03 86 ALA A CA 1
ATOM 594 C C . ALA A 1 86 ? 7.909 -4.386 -25.658 1.00 56.03 86 ALA A C 1
ATOM 596 O O . ALA A 1 86 ? 7.727 -5.524 -26.102 1.00 56.03 86 ALA A O 1
ATOM 597 N N . PRO A 1 87 ? 7.261 -3.319 -26.172 1.00 49.06 87 PRO A N 1
ATOM 598 C CA . PRO A 1 87 ? 6.440 -3.415 -27.370 1.00 49.06 87 PRO A CA 1
ATOM 599 C C . PRO A 1 87 ? 7.337 -3.880 -28.512 1.00 49.06 87 PRO A C 1
ATOM 601 O O . PRO A 1 87 ? 8.161 -3.122 -29.029 1.00 49.06 87 PRO A O 1
ATOM 604 N N . LEU A 1 88 ? 7.221 -5.157 -28.862 1.00 56.31 88 LEU A N 1
ATOM 605 C CA . LEU A 1 88 ? 7.857 -5.694 -30.048 1.00 56.31 88 LEU A CA 1
ATOM 606 C C . LEU A 1 88 ? 7.366 -4.867 -31.247 1.00 56.31 88 LEU A C 1
ATOM 608 O O . LEU A 1 88 ? 6.172 -4.543 -31.304 1.00 56.31 88 LEU A O 1
ATOM 612 N N . PRO A 1 89 ? 8.253 -4.485 -32.185 1.00 63.16 89 PRO A N 1
ATOM 613 C CA . PRO A 1 89 ? 7.815 -3.833 -33.411 1.00 63.16 89 PRO A CA 1
ATOM 614 C C . PRO A 1 89 ? 6.713 -4.692 -34.055 1.00 63.16 89 PRO A C 1
ATOM 616 O O . PRO A 1 89 ? 6.763 -5.920 -33.928 1.00 63.16 89 PRO A O 1
ATOM 619 N N . PRO A 1 90 ? 5.703 -4.088 -34.708 1.00 60.09 90 PRO A N 1
ATOM 620 C CA . PRO A 1 90 ? 4.533 -4.814 -35.221 1.00 60.09 90 PRO A CA 1
ATOM 621 C C . PRO A 1 90 ? 4.899 -5.965 -36.178 1.00 60.09 90 PRO A C 1
ATOM 623 O O . PRO A 1 90 ? 4.108 -6.880 -36.391 1.00 60.09 90 PRO A O 1
ATOM 626 N N . ASP A 1 91 ? 6.128 -5.955 -36.683 1.00 58.06 91 ASP A N 1
ATOM 627 C CA . ASP A 1 91 ? 6.698 -6.906 -37.626 1.00 58.06 91 ASP A CA 1
ATOM 628 C C . ASP A 1 91 ? 7.357 -8.120 -36.929 1.00 58.06 91 ASP A C 1
ATOM 630 O O . ASP A 1 91 ? 7.530 -9.168 -37.547 1.00 58.06 91 ASP A O 1
ATOM 634 N N . ALA A 1 92 ? 7.695 -8.031 -35.636 1.00 55.19 92 ALA A N 1
ATOM 635 C CA . ALA A 1 92 ? 8.451 -9.067 -34.916 1.00 55.19 92 ALA A CA 1
ATOM 636 C C . ALA A 1 92 ? 7.618 -10.286 -34.483 1.00 55.19 92 ALA A C 1
ATOM 638 O O . ALA A 1 92 ? 8.186 -11.312 -34.120 1.00 55.19 92 ALA A O 1
ATOM 639 N N . TRP A 1 93 ? 6.287 -10.215 -34.555 1.00 53.28 93 TRP A N 1
ATOM 640 C CA . TRP A 1 93 ? 5.411 -11.365 -34.290 1.00 53.28 93 TRP A CA 1
ATOM 641 C C . TRP A 1 93 ? 5.160 -12.239 -35.524 1.00 53.28 93 TRP A C 1
ATOM 643 O O . TRP A 1 93 ? 4.523 -13.284 -35.405 1.00 53.28 93 TRP A O 1
ATOM 653 N N . SER A 1 94 ? 5.629 -11.826 -36.706 1.00 59.59 94 SER A N 1
ATOM 654 C CA . SER A 1 94 ? 5.320 -12.535 -37.956 1.00 59.59 94 SER A CA 1
ATOM 655 C C . SER A 1 94 ? 6.269 -13.693 -38.265 1.00 59.59 94 SER A C 1
ATOM 657 O O . SER A 1 94 ? 5.939 -14.531 -39.098 1.00 59.59 94 SER A O 1
ATOM 659 N N . GLU A 1 95 ? 7.404 -13.795 -37.575 1.00 62.06 95 GLU A N 1
ATOM 660 C CA . GLU A 1 95 ? 8.388 -14.842 -37.843 1.00 62.06 95 GLU A CA 1
ATOM 661 C C . GLU A 1 95 ? 8.890 -15.417 -36.517 1.00 62.06 95 GLU A C 1
ATOM 663 O O . GLU A 1 95 ? 9.986 -15.119 -36.044 1.00 62.06 95 GLU A O 1
ATOM 668 N N . ALA A 1 96 ? 8.057 -16.242 -35.875 1.00 69.31 96 ALA A N 1
ATOM 669 C CA . ALA A 1 96 ? 8.598 -17.181 -34.902 1.00 69.31 96 ALA A CA 1
ATOM 670 C C . ALA A 1 96 ? 9.713 -17.967 -35.622 1.00 69.31 96 ALA A C 1
ATOM 672 O O . ALA A 1 96 ? 9.435 -18.503 -36.702 1.00 69.31 96 ALA A O 1
ATOM 673 N N . PRO A 1 97 ? 10.954 -18.005 -35.093 1.00 67.56 97 PRO A N 1
ATOM 674 C CA . PRO A 1 97 ? 12.029 -18.759 -35.722 1.00 67.56 97 PRO A CA 1
ATOM 675 C C . PRO A 1 97 ? 11.527 -20.175 -35.937 1.00 67.56 97 PRO A C 1
ATOM 677 O O . PRO A 1 97 ? 10.909 -20.769 -35.040 1.00 67.56 97 PRO A O 1
ATOM 680 N N . ARG A 1 98 ? 11.716 -20.690 -37.151 1.00 71.69 98 ARG A N 1
ATOM 681 C CA . ARG A 1 98 ? 11.246 -22.033 -37.450 1.00 71.69 98 ARG A CA 1
ATOM 682 C C . ARG A 1 98 ? 11.959 -22.986 -36.492 1.00 71.69 98 ARG A C 1
ATOM 684 O O . ARG A 1 98 ? 13.086 -22.701 -36.081 1.00 71.69 98 ARG A O 1
ATOM 691 N N . PRO A 1 99 ? 11.350 -24.119 -36.115 1.00 63.12 99 PRO A N 1
ATOM 692 C CA . PRO A 1 99 ? 12.004 -25.097 -35.245 1.00 63.12 99 PRO A CA 1
ATOM 693 C C . PRO A 1 99 ? 13.413 -25.487 -35.729 1.00 63.12 99 PRO A C 1
ATOM 695 O O . PRO A 1 99 ? 14.268 -25.842 -34.920 1.00 63.12 99 PRO A O 1
ATOM 698 N N . GLU A 1 100 ? 13.658 -25.370 -37.039 1.00 71.00 100 GLU A N 1
ATOM 699 C CA . GLU A 1 100 ? 14.944 -25.607 -37.701 1.00 71.00 100 GLU A CA 1
ATOM 700 C C . GLU A 1 100 ? 16.037 -24.565 -37.383 1.00 71.00 100 GLU A C 1
ATOM 702 O O . GLU A 1 100 ? 17.221 -24.902 -37.420 1.00 71.00 100 GLU A O 1
ATOM 707 N N . ASP A 1 101 ? 15.654 -23.324 -37.068 1.00 73.19 101 ASP A N 1
ATOM 708 C CA . ASP A 1 101 ? 16.555 -22.186 -36.824 1.00 73.19 101 ASP A CA 1
ATOM 709 C C . ASP A 1 101 ? 17.039 -22.117 -35.365 1.00 73.19 101 ASP A C 1
ATOM 711 O O . ASP A 1 101 ? 17.912 -21.316 -35.017 1.00 73.19 101 ASP A O 1
ATOM 715 N N . LEU A 1 102 ? 16.485 -22.957 -34.484 1.00 71.69 102 LEU A N 1
ATOM 716 C CA . LEU A 1 102 ? 16.939 -23.056 -33.103 1.00 71.69 102 LEU A CA 1
ATOM 717 C C . LEU A 1 102 ? 18.276 -23.818 -33.045 1.00 71.69 102 LEU A C 1
ATOM 719 O O . LEU A 1 102 ? 18.379 -24.935 -33.568 1.00 71.69 102 LEU A O 1
ATOM 723 N N . PRO A 1 103 ? 19.309 -23.269 -32.376 1.00 66.56 103 PRO A N 1
ATOM 724 C CA . PRO A 1 103 ? 20.586 -23.952 -32.219 1.00 66.56 103 PRO A CA 1
ATOM 725 C C . PRO A 1 103 ? 20.380 -25.267 -31.449 1.00 66.56 103 PRO A C 1
ATOM 727 O O . PRO A 1 103 ? 20.167 -25.266 -30.240 1.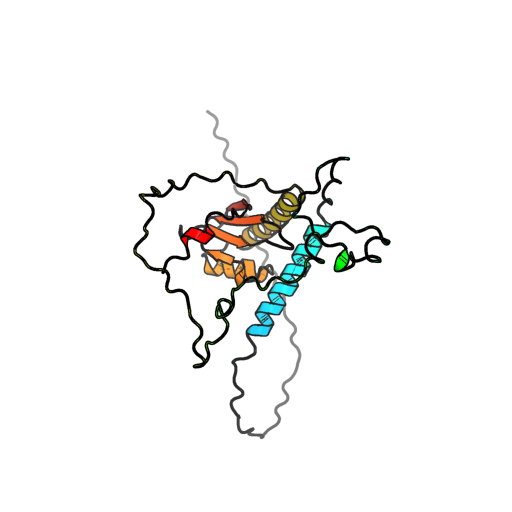00 66.56 103 PRO A O 1
ATOM 730 N N . GLY A 1 104 ? 20.418 -26.390 -32.175 1.00 63.41 104 GLY A N 1
ATOM 731 C CA . GLY A 1 104 ? 20.194 -27.742 -31.647 1.00 63.41 104 GLY A CA 1
ATOM 732 C C . GLY A 1 104 ? 19.115 -28.571 -32.362 1.00 63.41 104 GLY A C 1
ATOM 733 O O . GLY A 1 104 ? 18.981 -29.749 -32.045 1.00 63.41 104 GLY A O 1
ATOM 734 N N . GLY A 1 105 ? 18.371 -28.005 -33.322 1.00 56.22 105 GLY A N 1
ATOM 735 C CA . GLY A 1 105 ? 17.181 -28.643 -33.912 1.00 56.22 105 GLY A CA 1
ATOM 736 C C . GLY A 1 105 ? 17.394 -29.751 -34.957 1.00 56.22 105 GLY A C 1
ATOM 737 O O . GLY A 1 105 ? 16.466 -30.512 -35.210 1.00 56.22 105 GLY A O 1
ATOM 738 N N . SER A 1 106 ? 18.586 -29.898 -35.547 1.00 56.28 106 SER A N 1
ATOM 739 C CA . SER A 1 106 ? 18.755 -30.717 -36.770 1.00 56.28 106 SER A CA 1
ATOM 740 C C . SER A 1 106 ? 19.911 -31.722 -36.713 1.00 56.28 106 SER A C 1
ATOM 742 O O . SER A 1 106 ? 20.515 -32.050 -37.734 1.00 56.28 106 SER A O 1
ATOM 744 N N . GLY A 1 107 ? 20.249 -32.211 -35.520 1.00 66.06 107 GLY A N 1
ATOM 745 C CA . GLY A 1 107 ? 21.110 -33.388 -35.384 1.00 66.06 107 GLY A CA 1
ATOM 746 C C . GLY A 1 107 ? 20.295 -34.678 -35.539 1.00 66.06 107 GLY A C 1
ATOM 747 O O . GLY A 1 107 ? 19.125 -34.690 -35.149 1.00 66.06 107 GLY A O 1
ATOM 748 N N . PRO A 1 108 ? 20.868 -35.782 -36.060 1.00 62.31 108 PRO A N 1
ATOM 749 C CA . PRO A 1 108 ? 20.254 -37.092 -35.875 1.00 62.31 108 PRO A CA 1
ATOM 750 C C . PRO A 1 108 ? 19.997 -37.268 -34.379 1.00 62.31 108 PRO A C 1
ATOM 752 O O . PRO A 1 108 ? 20.906 -37.054 -33.575 1.00 62.31 108 PRO A O 1
ATOM 755 N N . VAL A 1 109 ? 18.758 -37.603 -34.013 1.00 57.47 109 VAL A N 1
ATOM 756 C CA . VAL A 1 109 ? 18.386 -37.916 -32.633 1.00 57.47 109 VAL A CA 1
ATOM 757 C C . VAL A 1 109 ? 19.162 -39.169 -32.256 1.00 57.47 109 VAL A C 1
ATOM 759 O O . VAL A 1 109 ? 18.695 -40.289 -32.449 1.00 57.47 109 VAL A O 1
ATOM 762 N N . THR A 1 110 ? 20.390 -39.005 -31.773 1.00 57.72 110 THR A N 1
ATOM 763 C CA . THR A 1 110 ? 21.012 -40.049 -30.986 1.00 57.72 110 THR A CA 1
ATOM 764 C C . THR A 1 110 ? 20.157 -40.129 -29.731 1.00 57.72 110 THR A C 1
ATOM 766 O O . THR A 1 110 ? 19.957 -39.109 -29.059 1.00 57.72 110 THR A O 1
ATOM 769 N N . PRO A 1 111 ? 19.551 -41.289 -29.436 1.00 59.09 111 PRO A N 1
ATOM 770 C CA . PRO A 1 111 ? 18.873 -41.461 -28.170 1.00 59.09 111 PRO A CA 1
ATOM 771 C C . PRO A 1 111 ? 19.869 -41.059 -27.084 1.00 59.09 111 PRO A C 1
ATOM 773 O O . PRO A 1 111 ? 20.993 -41.558 -27.045 1.00 59.09 111 PRO A O 1
ATOM 776 N N . ARG A 1 112 ? 19.485 -40.097 -26.240 1.00 65.38 112 ARG A N 1
ATOM 777 C CA . ARG A 1 112 ? 20.317 -39.639 -25.116 1.00 65.38 112 ARG A CA 1
ATOM 778 C C . ARG A 1 112 ? 20.637 -40.782 -24.137 1.00 65.38 112 ARG A C 1
ATOM 780 O O . ARG A 1 112 ? 21.526 -40.636 -23.309 1.00 65.38 112 ARG A O 1
ATOM 787 N N . TYR A 1 113 ? 19.909 -41.887 -24.273 1.00 68.44 113 TYR A N 1
ATOM 788 C CA . TYR A 1 113 ? 19.953 -43.097 -23.476 1.00 68.44 113 TYR A CA 1
ATOM 789 C C . TYR A 1 113 ? 20.363 -44.269 -24.370 1.00 68.44 113 TYR A C 1
ATOM 791 O O . TYR A 1 113 ? 19.838 -44.423 -25.476 1.00 68.44 113 TYR A O 1
ATOM 799 N N . GLY A 1 114 ? 21.321 -45.073 -23.918 1.00 71.06 114 GLY A N 1
ATOM 800 C CA . GLY A 1 114 ? 21.778 -46.255 -24.643 1.00 71.06 114 GLY A CA 1
ATOM 801 C C . GLY A 1 114 ? 20.682 -47.325 -24.780 1.00 71.06 114 GLY A C 1
ATOM 802 O O . GLY A 1 114 ? 19.627 -47.240 -24.147 1.00 71.06 114 GLY A O 1
ATOM 803 N N . PRO A 1 115 ? 20.903 -48.373 -25.592 1.00 68.25 115 PRO A N 1
ATOM 804 C CA . PRO A 1 115 ? 19.996 -49.515 -25.651 1.00 68.25 115 PRO A CA 1
ATOM 805 C C . PRO A 1 115 ? 19.801 -50.122 -24.250 1.00 68.25 115 PRO A C 1
ATOM 807 O O . PRO A 1 115 ? 20.747 -50.651 -23.674 1.00 68.25 115 PRO A O 1
ATOM 810 N N . GLY A 1 116 ? 18.582 -50.037 -23.709 1.00 67.56 116 GLY A N 1
ATOM 811 C CA . GLY A 1 116 ? 18.230 -50.546 -22.375 1.00 67.56 116 GLY A CA 1
ATOM 812 C C . GLY A 1 116 ? 18.161 -49.494 -21.261 1.00 67.56 116 GLY A C 1
ATOM 813 O O . GLY A 1 116 ? 17.781 -49.835 -20.146 1.00 67.56 116 GLY A O 1
ATOM 814 N N . GLU A 1 117 ? 18.470 -48.229 -21.541 1.00 65.12 117 GLU A N 1
ATOM 815 C CA . GLU A 1 117 ? 18.305 -47.138 -20.579 1.00 65.12 117 GLU A CA 1
ATOM 816 C C . GLU A 1 117 ? 16.942 -46.453 -20.777 1.00 65.12 117 GLU A C 1
ATOM 818 O O . GLU A 1 117 ? 16.654 -45.883 -21.832 1.00 65.12 117 GLU A O 1
ATOM 823 N N . THR A 1 118 ? 16.076 -46.508 -19.764 1.00 61.16 118 THR A N 1
ATOM 824 C CA . THR A 1 118 ? 14.825 -45.739 -19.730 1.00 61.16 118 THR A CA 1
ATOM 825 C C . THR A 1 118 ? 15.089 -44.328 -19.205 1.00 61.16 118 THR A C 1
ATOM 827 O O . THR A 1 118 ? 15.769 -44.181 -18.185 1.00 61.16 118 THR A O 1
ATOM 830 N N . PRO A 1 119 ? 14.535 -43.280 -19.841 1.00 64.69 119 PRO A N 1
ATOM 831 C CA . PRO A 1 119 ? 14.588 -41.928 -19.305 1.00 64.69 119 PRO A CA 1
ATOM 832 C C . PRO A 1 119 ? 14.101 -41.876 -17.845 1.00 64.69 119 PRO A C 1
ATOM 834 O O . PRO A 1 119 ? 13.167 -42.601 -17.477 1.00 64.69 119 PRO A O 1
ATOM 837 N N . PRO A 1 120 ? 14.684 -41.011 -17.000 1.00 64.12 120 PRO A N 1
ATOM 838 C CA . PRO A 1 120 ? 14.195 -40.807 -15.645 1.00 64.12 120 PRO A CA 1
ATOM 839 C C . PRO A 1 120 ? 12.731 -40.349 -15.699 1.00 64.12 120 PRO A C 1
ATOM 841 O O . PRO A 1 120 ? 12.390 -39.422 -16.433 1.00 64.12 120 PRO A O 1
ATOM 844 N N . GLY A 1 121 ? 11.862 -41.027 -14.948 1.00 61.56 121 GLY A N 1
ATOM 845 C CA . GLY A 1 121 ? 10.420 -40.760 -14.932 1.00 61.56 121 GLY A CA 1
ATOM 846 C C . GLY A 1 121 ? 9.570 -41.657 -15.841 1.00 61.56 121 GLY A C 1
ATOM 847 O O . GLY A 1 121 ? 8.347 -41.623 -15.725 1.00 61.56 121 GLY A O 1
ATOM 848 N N . THR A 1 122 ? 10.173 -42.483 -16.704 1.00 61.78 122 THR A N 1
ATOM 849 C CA . THR A 1 122 ? 9.425 -43.516 -17.444 1.00 61.78 122 THR A CA 1
ATOM 850 C C . THR A 1 122 ? 9.289 -44.778 -16.587 1.00 61.78 122 THR A C 1
ATOM 852 O O . THR A 1 122 ? 10.301 -45.222 -16.043 1.00 61.78 122 THR A O 1
ATOM 855 N N . PRO A 1 123 ? 8.080 -45.357 -16.449 1.00 65.81 123 PRO A N 1
ATOM 856 C CA . PRO A 1 123 ? 7.907 -46.640 -15.779 1.00 65.81 123 PRO A CA 1
ATOM 857 C C . PRO A 1 123 ? 8.750 -47.725 -16.458 1.00 65.81 123 PRO A C 1
ATOM 859 O O . PRO A 1 123 ? 8.811 -47.775 -17.689 1.00 65.81 123 PRO A O 1
ATOM 862 N N . ASP A 1 124 ? 9.395 -48.577 -15.669 1.00 70.88 124 ASP A N 1
ATOM 863 C CA . ASP A 1 124 ? 10.067 -49.773 -16.167 1.00 70.88 124 ASP A CA 1
ATOM 864 C C . ASP A 1 124 ? 9.057 -50.802 -16.713 1.00 70.88 124 ASP A C 1
ATOM 866 O O . ASP A 1 124 ? 7.842 -50.579 -16.731 1.00 70.88 124 ASP A O 1
ATOM 870 N N . ALA A 1 125 ? 9.559 -51.937 -17.209 1.00 74.44 125 ALA A N 1
ATOM 871 C CA . ALA A 1 125 ? 8.720 -52.999 -17.769 1.00 74.44 125 ALA A CA 1
ATOM 872 C C . ALA A 1 125 ? 7.700 -53.570 -16.762 1.00 74.44 125 ALA A C 1
ATOM 874 O O . ALA A 1 125 ? 6.698 -54.151 -17.181 1.00 74.44 125 ALA A O 1
ATOM 875 N N . ASP A 1 126 ? 7.927 -53.357 -15.464 1.00 74.44 126 ASP A N 1
ATOM 876 C CA . ASP A 1 126 ? 7.055 -53.772 -14.367 1.00 74.44 126 ASP A CA 1
ATOM 877 C C . ASP A 1 126 ? 6.135 -52.627 -13.884 1.00 74.44 126 ASP A C 1
ATOM 879 O O . ASP A 1 126 ? 5.321 -52.807 -12.976 1.00 74.44 126 ASP A O 1
ATOM 883 N N . GLY A 1 127 ? 6.205 -51.452 -14.520 1.00 69.31 127 GLY A N 1
ATOM 884 C CA . GLY A 1 127 ? 5.367 -50.288 -14.240 1.00 69.31 127 GLY A CA 1
ATOM 885 C C . GLY A 1 127 ? 5.841 -49.427 -13.066 1.00 69.31 127 GLY A C 1
ATOM 886 O O . GLY A 1 127 ? 5.114 -48.515 -12.660 1.00 69.31 127 GLY A O 1
ATOM 887 N N . ALA A 1 128 ? 7.033 -49.667 -12.520 1.00 65.94 128 ALA A N 1
ATOM 888 C CA . ALA A 1 128 ? 7.598 -48.850 -11.455 1.00 65.94 128 ALA A CA 1
ATOM 889 C C . ALA A 1 128 ? 8.388 -47.676 -12.045 1.00 65.94 128 ALA A C 1
ATOM 891 O O . ALA A 1 128 ? 9.194 -47.843 -12.953 1.00 65.94 128 ALA A O 1
ATOM 892 N N . VAL A 1 129 ? 8.166 -46.462 -11.536 1.00 59.84 129 VAL A N 1
ATOM 893 C CA . VAL A 1 129 ? 8.994 -45.299 -11.886 1.00 59.84 129 VAL A CA 1
ATOM 894 C C . VAL A 1 129 ? 10.214 -45.305 -10.963 1.00 59.84 129 VAL A C 1
ATOM 896 O O . VAL A 1 129 ? 10.030 -45.127 -9.754 1.00 59.84 129 VAL A O 1
ATOM 899 N N . PRO A 1 130 ? 11.448 -45.475 -11.475 1.00 57.41 130 PRO A N 1
ATOM 900 C CA . PRO A 1 130 ? 12.640 -45.381 -10.648 1.00 57.41 130 PRO A CA 1
ATOM 901 C C . PRO A 1 130 ? 12.802 -43.926 -10.202 1.00 57.41 130 PRO A C 1
ATOM 903 O O . PRO A 1 130 ? 13.211 -43.059 -10.975 1.00 57.41 130 PRO A O 1
ATOM 906 N N . VAL A 1 131 ? 12.437 -43.638 -8.956 1.00 64.81 131 VAL A N 1
ATOM 907 C CA . VAL A 1 131 ? 12.839 -42.403 -8.282 1.00 64.81 131 VAL A CA 1
ATOM 908 C C . VAL A 1 131 ? 14.301 -42.572 -7.874 1.00 64.81 131 VAL A C 1
ATOM 910 O O . VAL A 1 131 ? 14.606 -43.525 -7.152 1.00 64.81 131 VAL A O 1
ATOM 913 N N . PRO A 1 132 ? 15.219 -41.692 -8.311 1.00 58.59 132 PRO A N 1
ATOM 914 C CA . PRO A 1 132 ? 16.531 -41.611 -7.697 1.00 58.59 132 PRO A CA 1
ATOM 915 C C . PRO A 1 132 ? 16.303 -41.287 -6.222 1.00 58.59 132 PRO A C 1
ATOM 917 O O . PRO A 1 132 ? 15.813 -40.210 -5.885 1.00 58.59 132 PRO A O 1
ATOM 920 N N . PHE A 1 133 ? 16.584 -42.242 -5.342 1.00 52.81 133 PHE A N 1
ATOM 921 C CA . PHE A 1 133 ? 16.752 -41.916 -3.939 1.00 52.81 133 PHE A CA 1
ATOM 922 C C . PHE A 1 133 ? 18.058 -41.136 -3.851 1.00 52.81 133 PHE A C 1
ATOM 924 O O . PHE A 1 133 ? 19.113 -41.674 -4.187 1.00 52.81 133 PHE A O 1
ATOM 931 N N . ASP A 1 134 ? 17.977 -39.864 -3.461 1.00 52.09 134 ASP A N 1
ATOM 932 C CA . ASP A 1 134 ? 19.150 -39.114 -3.030 1.00 52.09 134 ASP A CA 1
ATOM 933 C C . ASP A 1 134 ? 19.819 -39.913 -1.908 1.00 52.09 134 ASP A C 1
ATOM 935 O O . ASP A 1 134 ? 19.276 -40.060 -0.812 1.00 52.09 134 ASP A O 1
ATOM 939 N N . ASP A 1 135 ? 20.973 -40.494 -2.222 1.00 50.06 135 ASP A N 1
ATOM 940 C CA . ASP A 1 135 ? 21.797 -41.229 -1.277 1.00 50.06 135 ASP A CA 1
ATOM 941 C C . ASP A 1 135 ? 22.336 -40.209 -0.253 1.00 50.06 135 ASP A C 1
ATOM 943 O O . ASP A 1 135 ? 23.095 -39.307 -0.629 1.00 50.06 135 ASP A O 1
ATOM 947 N N . PRO A 1 136 ? 21.963 -40.274 1.040 1.00 50.97 136 PRO A N 1
ATOM 948 C CA . PRO A 1 136 ? 22.316 -39.240 2.018 1.00 50.97 136 PRO A CA 1
ATOM 949 C C . PRO A 1 136 ? 23.814 -39.219 2.387 1.00 50.97 136 PRO A C 1
ATOM 951 O O . PRO A 1 136 ? 24.220 -38.500 3.299 1.00 50.97 136 PRO A O 1
ATOM 954 N N . ALA A 1 137 ? 24.657 -40.001 1.708 1.00 53.25 137 ALA A N 1
ATOM 955 C CA . ALA A 1 137 ? 26.037 -40.266 2.099 1.00 53.25 137 ALA A CA 1
ATOM 956 C C . ALA A 1 137 ? 27.114 -39.456 1.352 1.00 53.25 137 ALA A C 1
ATOM 958 O O . ALA A 1 137 ? 28.296 -39.762 1.488 1.00 53.25 137 ALA A O 1
ATOM 959 N N . T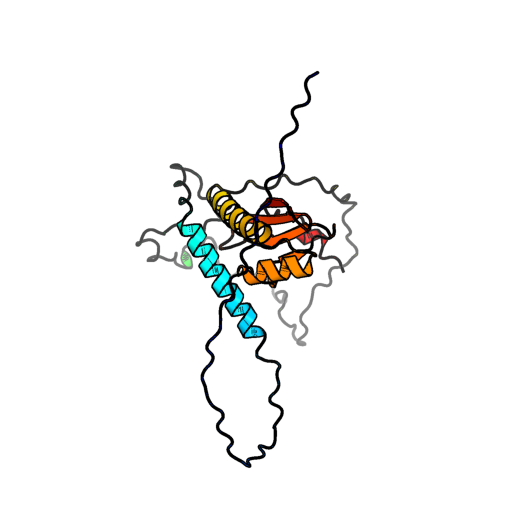HR A 1 138 ? 26.769 -38.392 0.619 1.00 48.62 138 THR A N 1
ATOM 960 C CA . THR A 1 138 ? 27.768 -37.387 0.192 1.00 48.62 138 THR A CA 1
ATOM 961 C C . THR A 1 138 ? 27.380 -36.003 0.699 1.00 48.62 138 THR A C 1
ATOM 963 O O . THR A 1 138 ? 27.065 -35.090 -0.060 1.00 48.62 138 THR A O 1
ATOM 966 N N . ALA A 1 139 ? 27.415 -35.845 2.023 1.00 46.50 139 ALA A N 1
ATOM 967 C CA . ALA A 1 139 ? 27.550 -34.528 2.623 1.00 46.50 139 ALA A CA 1
ATOM 968 C C . ALA A 1 139 ? 28.889 -33.937 2.154 1.00 46.50 139 ALA A C 1
ATOM 970 O O . ALA A 1 139 ? 29.963 -34.395 2.549 1.00 46.50 139 ALA A O 1
ATOM 971 N N . ALA A 1 140 ? 28.824 -32.946 1.265 1.00 55.97 140 ALA A N 1
ATOM 972 C CA . ALA A 1 140 ? 29.962 -32.084 0.984 1.00 55.97 140 ALA A CA 1
ATOM 973 C C . ALA A 1 140 ? 30.488 -31.493 2.311 1.00 55.97 140 ALA A C 1
ATOM 975 O O . ALA A 1 140 ? 29.685 -31.201 3.203 1.00 55.97 140 ALA A O 1
ATOM 976 N N . PRO A 1 141 ? 31.812 -31.323 2.470 1.00 47.47 141 PRO A N 1
ATOM 977 C CA . PRO A 1 141 ? 32.384 -30.826 3.712 1.00 47.47 141 PRO A CA 1
ATOM 978 C C . PRO A 1 141 ? 31.914 -29.392 3.977 1.00 47.47 141 PRO A C 1
ATOM 980 O O . PRO A 1 141 ? 32.066 -28.522 3.122 1.00 47.47 141 PRO A O 1
ATOM 983 N N . ASP A 1 142 ? 31.338 -29.191 5.163 1.00 48.81 142 ASP A N 1
ATOM 984 C CA . ASP A 1 142 ? 31.157 -27.926 5.879 1.00 48.81 142 ASP A CA 1
ATOM 985 C C . ASP A 1 142 ? 31.068 -26.663 5.007 1.00 48.81 142 ASP A C 1
ATOM 987 O O . ASP A 1 142 ? 31.937 -25.784 5.033 1.00 48.81 142 ASP A O 1
ATOM 991 N N . ALA A 1 143 ? 29.943 -26.497 4.308 1.00 48.03 143 ALA A N 1
ATOM 992 C CA . ALA A 1 143 ? 29.464 -25.150 4.041 1.00 48.03 143 ALA A CA 1
ATOM 993 C C . ALA A 1 143 ? 29.064 -24.550 5.395 1.00 48.03 143 ALA A C 1
ATOM 995 O O . ALA A 1 143 ? 27.943 -24.729 5.869 1.00 48.03 143 ALA A O 1
ATOM 996 N N . THR A 1 144 ? 30.015 -23.877 6.049 1.00 50.00 144 THR A N 1
ATOM 997 C CA . THR A 1 144 ? 29.727 -23.007 7.194 1.00 50.00 144 THR A CA 1
ATOM 998 C C . THR A 1 144 ? 28.520 -22.156 6.802 1.00 50.00 144 THR A C 1
ATOM 1000 O O . THR A 1 144 ? 28.605 -21.496 5.761 1.00 50.00 144 THR A O 1
ATOM 1003 N N . PRO A 1 145 ? 27.405 -22.168 7.562 1.00 53.12 145 PRO A N 1
ATOM 1004 C CA . PRO A 1 145 ? 26.266 -21.322 7.260 1.00 53.12 145 PRO A CA 1
ATOM 1005 C C . PRO A 1 145 ? 26.785 -19.902 7.105 1.00 53.12 145 PRO A C 1
ATOM 1007 O O . PRO A 1 145 ? 27.331 -19.330 8.055 1.00 53.12 145 PRO A O 1
ATOM 1010 N N . ALA A 1 146 ? 26.705 -19.371 5.884 1.00 50.16 146 ALA A N 1
ATOM 1011 C CA . ALA A 1 146 ? 27.058 -17.992 5.640 1.00 50.16 146 ALA A CA 1
ATOM 1012 C C . ALA A 1 146 ? 26.237 -17.180 6.640 1.00 50.16 146 ALA A C 1
ATOM 1014 O O . ALA A 1 146 ? 25.009 -17.287 6.683 1.00 50.16 146 ALA A O 1
ATOM 1015 N N . ARG A 1 147 ? 26.935 -16.451 7.516 1.00 46.47 147 ARG A N 1
ATOM 1016 C CA . ARG A 1 147 ? 26.313 -15.523 8.459 1.00 46.47 147 ARG A CA 1
ATOM 1017 C C . ARG A 1 147 ? 25.275 -14.725 7.664 1.00 46.47 147 ARG A C 1
ATOM 1019 O O . ARG A 1 147 ? 25.648 -14.304 6.567 1.00 46.47 147 ARG A O 1
ATOM 1026 N N . PRO A 1 148 ? 24.036 -14.523 8.152 1.00 46.16 148 PRO A N 1
ATOM 1027 C CA . PRO A 1 148 ? 23.061 -13.680 7.474 1.00 46.16 148 PRO A CA 1
ATOM 1028 C C . PRO A 1 148 ? 23.668 -12.284 7.338 1.00 46.16 148 PRO A C 1
ATOM 1030 O O . PRO A 1 148 ? 23.648 -11.473 8.262 1.00 46.16 148 PRO A O 1
ATOM 1033 N N . GLY A 1 149 ? 24.349 -12.051 6.224 1.00 47.28 149 GLY A N 1
ATOM 1034 C CA . GLY A 1 149 ? 24.798 -10.741 5.831 1.00 47.28 149 GLY A CA 1
ATOM 1035 C C . GLY A 1 149 ? 23.541 -10.014 5.424 1.00 47.28 149 GLY A C 1
ATOM 1036 O O . GLY A 1 149 ? 22.731 -10.568 4.681 1.00 47.28 149 GLY A O 1
ATOM 1037 N N . THR A 1 150 ? 23.360 -8.805 5.938 1.00 50.75 150 THR A N 1
ATOM 1038 C CA . THR A 1 150 ? 22.351 -7.870 5.460 1.00 50.75 150 THR A CA 1
ATOM 1039 C C . THR A 1 150 ? 22.590 -7.694 3.964 1.00 50.75 150 THR A C 1
ATOM 1041 O O . THR A 1 150 ? 23.465 -6.927 3.562 1.00 50.75 150 THR A O 1
ATOM 1044 N N . ALA A 1 151 ? 21.901 -8.483 3.137 1.00 58.03 151 ALA A N 1
ATOM 1045 C CA . ALA A 1 151 ? 21.911 -8.276 1.704 1.00 58.03 151 ALA A CA 1
ATOM 1046 C C . ALA A 1 151 ? 21.456 -6.831 1.498 1.00 58.03 151 ALA A C 1
ATOM 1048 O O . ALA A 1 151 ? 20.511 -6.364 2.140 1.00 58.03 151 ALA A O 1
ATOM 1049 N N . ALA A 1 152 ? 22.232 -6.075 0.726 1.00 61.34 152 ALA A N 1
ATOM 1050 C CA . ALA A 1 152 ? 21.867 -4.706 0.435 1.00 61.34 152 ALA A CA 1
ATOM 1051 C C . ALA A 1 152 ? 20.559 -4.754 -0.354 1.00 61.34 152 ALA A C 1
ATOM 1053 O O . ALA A 1 152 ? 20.550 -5.277 -1.468 1.00 61.34 152 ALA A O 1
ATOM 1054 N N . GLN A 1 153 ? 19.485 -4.224 0.238 1.00 66.81 153 GLN A N 1
ATOM 1055 C CA . GLN A 1 153 ? 18.185 -4.163 -0.415 1.00 66.81 153 GLN A CA 1
ATOM 1056 C C . GLN A 1 153 ? 18.340 -3.542 -1.793 1.00 66.81 153 GLN A C 1
ATOM 1058 O O . GLN A 1 153 ? 18.887 -2.441 -1.937 1.00 66.81 153 GLN A O 1
ATOM 1063 N N . ALA A 1 154 ? 17.859 -4.258 -2.807 1.00 80.12 154 ALA A N 1
ATOM 1064 C CA . ALA A 1 154 ? 17.842 -3.721 -4.150 1.00 80.12 154 ALA A CA 1
ATOM 1065 C C . ALA A 1 154 ? 17.042 -2.403 -4.147 1.00 80.12 154 ALA A C 1
ATOM 1067 O O . ALA A 1 154 ? 15.939 -2.349 -3.595 1.00 80.12 154 ALA A O 1
ATOM 1068 N N . PRO A 1 155 ? 17.576 -1.324 -4.739 1.00 86.75 155 PRO A N 1
ATOM 1069 C CA . PRO A 1 155 ? 16.896 -0.041 -4.722 1.00 86.75 155 PRO A CA 1
ATOM 1070 C C . PRO A 1 155 ? 15.574 -0.130 -5.490 1.00 86.75 155 PRO A C 1
ATOM 1072 O O . PRO A 1 155 ? 15.500 -0.734 -6.566 1.00 86.75 155 PRO A O 1
ATOM 1075 N N . LEU A 1 156 ? 14.541 0.511 -4.941 1.00 89.44 156 LEU A N 1
ATOM 1076 C CA . LEU A 1 156 ? 13.267 0.703 -5.627 1.00 89.44 156 LEU A CA 1
ATOM 1077 C C . LEU A 1 156 ? 13.450 1.655 -6.818 1.00 89.44 156 LEU A C 1
ATOM 1079 O O . LEU A 1 156 ? 14.070 2.724 -6.704 1.00 89.44 156 LEU A O 1
ATOM 1083 N N . SER A 1 157 ? 12.855 1.293 -7.950 1.00 89.69 157 SER A N 1
ATOM 1084 C CA . SER A 1 157 ? 12.728 2.170 -9.114 1.00 89.69 157 SER A CA 1
ATOM 1085 C C . SER A 1 157 ? 11.956 3.450 -8.764 1.00 89.69 157 SER A C 1
ATOM 1087 O O . SER A 1 157 ? 11.285 3.546 -7.735 1.00 89.69 157 SER A O 1
ATOM 1089 N N . GLU A 1 158 ? 12.051 4.473 -9.612 1.00 91.00 158 GLU A N 1
ATOM 1090 C CA . GLU A 1 158 ? 11.306 5.725 -9.409 1.00 91.00 158 GLU A CA 1
ATOM 1091 C C . GLU A 1 158 ? 9.788 5.509 -9.413 1.00 91.00 158 GLU A C 1
ATOM 1093 O O . GLU A 1 158 ? 9.084 6.081 -8.578 1.00 91.00 158 GLU A O 1
ATOM 1098 N N . ALA A 1 159 ? 9.297 4.631 -10.293 1.00 90.62 159 ALA A N 1
ATOM 1099 C CA . ALA A 1 159 ? 7.889 4.257 -10.347 1.00 90.62 159 ALA A CA 1
ATOM 1100 C C . ALA A 1 159 ? 7.443 3.559 -9.050 1.00 90.62 159 ALA A C 1
ATOM 1102 O O . ALA A 1 159 ? 6.451 3.967 -8.445 1.00 90.62 159 ALA A O 1
ATOM 1103 N N . GLU A 1 160 ? 8.208 2.572 -8.565 1.00 92.81 160 GLU A N 1
ATOM 1104 C CA . GLU A 1 160 ? 7.920 1.886 -7.296 1.00 92.81 160 GLU A CA 1
ATOM 1105 C C . GLU A 1 160 ? 7.924 2.852 -6.105 1.00 92.81 160 GLU A C 1
ATOM 1107 O O . GLU A 1 160 ? 7.044 2.767 -5.248 1.00 92.81 160 GLU A O 1
ATOM 1112 N N . ARG A 1 161 ? 8.867 3.804 -6.063 1.00 94.25 161 ARG A N 1
ATOM 1113 C CA . ARG A 1 161 ? 8.908 4.848 -5.027 1.00 94.25 161 ARG A CA 1
ATOM 1114 C C . ARG A 1 161 ? 7.665 5.730 -5.062 1.00 94.25 161 ARG A C 1
ATOM 1116 O O . ARG A 1 161 ? 7.027 5.913 -4.030 1.00 94.25 161 ARG A O 1
ATOM 1123 N N . CYS A 1 162 ? 7.268 6.209 -6.241 1.00 95.81 162 CYS A N 1
ATOM 1124 C CA . CYS A 1 162 ? 6.062 7.024 -6.393 1.00 95.81 162 CYS A CA 1
ATOM 1125 C C . CYS A 1 162 ? 4.793 6.286 -5.929 1.00 95.81 162 CYS A C 1
ATOM 1127 O O . CYS A 1 162 ? 3.999 6.836 -5.159 1.00 95.81 162 CYS A O 1
ATOM 1129 N N . VAL A 1 163 ? 4.619 5.030 -6.354 1.00 95.31 163 VAL A N 1
ATOM 1130 C CA . VAL A 1 163 ? 3.481 4.182 -5.961 1.00 95.31 163 VAL A CA 1
ATOM 1131 C C . VAL A 1 163 ? 3.494 3.937 -4.452 1.00 95.31 163 VAL A C 1
ATOM 1133 O O . VAL A 1 163 ? 2.482 4.154 -3.779 1.00 95.31 163 VAL A O 1
ATOM 1136 N N . GLY A 1 164 ? 4.652 3.559 -3.909 1.00 95.62 164 GLY A N 1
ATOM 1137 C CA . GLY A 1 164 ? 4.869 3.354 -2.481 1.00 95.62 164 GLY A CA 1
ATOM 1138 C C . GLY A 1 164 ? 4.482 4.576 -1.648 1.00 95.62 164 GLY A C 1
ATOM 1139 O O . GLY A 1 164 ? 3.670 4.464 -0.730 1.00 95.62 164 GLY A O 1
ATOM 1140 N N . ASP A 1 165 ? 4.961 5.762 -2.024 1.00 96.94 165 ASP A N 1
ATOM 1141 C CA . ASP A 1 165 ? 4.666 7.025 -1.337 1.00 96.94 165 ASP A CA 1
ATOM 1142 C C . ASP A 1 165 ? 3.178 7.407 -1.406 1.00 96.94 165 ASP A C 1
ATOM 1144 O O . ASP A 1 165 ? 2.614 7.976 -0.463 1.00 96.94 165 ASP A O 1
ATOM 1148 N N . ARG A 1 166 ? 2.498 7.114 -2.522 1.00 97.56 166 ARG A N 1
ATOM 1149 C CA . ARG A 1 166 ? 1.049 7.331 -2.672 1.00 97.56 166 ARG A CA 1
ATOM 1150 C C . ARG A 1 166 ? 0.248 6.428 -1.737 1.00 97.56 166 ARG A C 1
ATOM 1152 O O . ARG A 1 166 ? -0.624 6.936 -1.027 1.00 97.56 166 ARG A O 1
ATOM 1159 N N . HIS A 1 167 ? 0.564 5.135 -1.678 1.00 97.75 167 HIS A N 1
ATOM 1160 C CA . HIS A 1 167 ? -0.077 4.214 -0.737 1.00 97.75 167 HIS A CA 1
ATOM 1161 C C . HIS A 1 167 ? 0.249 4.575 0.721 1.00 97.75 167 HIS A C 1
ATOM 1163 O O . HIS A 1 167 ? -0.662 4.614 1.549 1.00 97.75 167 HIS A O 1
ATOM 1169 N N . ALA A 1 168 ? 1.501 4.921 1.037 1.00 97.50 168 ALA A N 1
ATOM 1170 C CA . ALA A 1 168 ? 1.914 5.314 2.384 1.00 97.50 168 ALA A CA 1
ATOM 1171 C C . ALA A 1 168 ? 1.132 6.535 2.887 1.00 97.50 168 ALA A C 1
ATOM 1173 O O . ALA A 1 168 ? 0.612 6.532 4.005 1.00 97.50 168 ALA A O 1
ATOM 1174 N N . ARG A 1 169 ? 0.967 7.557 2.038 1.00 97.56 169 ARG A N 1
ATOM 1175 C CA . ARG A 1 169 ? 0.139 8.735 2.335 1.00 97.56 169 ARG A CA 1
ATOM 1176 C C . ARG A 1 169 ? -1.329 8.375 2.548 1.00 97.56 169 ARG A C 1
ATOM 1178 O O . ARG A 1 169 ? -1.903 8.827 3.534 1.00 97.56 169 ARG A O 1
ATOM 1185 N N . ARG A 1 170 ? -1.926 7.542 1.685 1.00 97.44 170 ARG A N 1
ATOM 1186 C CA . ARG A 1 170 ? -3.322 7.079 1.834 1.00 97.44 170 ARG A CA 1
ATOM 1187 C C . ARG A 1 170 ? -3.543 6.399 3.187 1.00 97.44 170 ARG A C 1
ATOM 1189 O O . ARG A 1 170 ? -4.492 6.740 3.889 1.00 97.44 170 ARG A O 1
ATOM 1196 N N . ILE A 1 171 ? -2.655 5.478 3.567 1.00 97.44 171 ILE A N 1
ATOM 1197 C CA . ILE A 1 171 ? -2.716 4.786 4.862 1.00 97.44 171 ILE A CA 1
ATOM 1198 C C . ILE A 1 171 ? -2.538 5.792 6.002 1.00 97.44 171 ILE A C 1
ATOM 1200 O O . ILE A 1 171 ? -3.371 5.846 6.901 1.00 97.44 171 ILE A O 1
ATOM 1204 N N . THR A 1 172 ? -1.516 6.644 5.942 1.00 96.56 172 THR A N 1
ATOM 1205 C CA . THR A 1 172 ? -1.233 7.646 6.984 1.00 96.56 172 THR A CA 1
ATOM 1206 C C . THR A 1 172 ? -2.424 8.581 7.214 1.00 96.56 172 THR A C 1
ATOM 1208 O O . THR A 1 172 ? -2.821 8.829 8.352 1.00 96.56 172 THR A O 1
ATOM 1211 N N . GLU A 1 173 ? -3.043 9.082 6.144 1.00 96.25 173 GLU A N 1
ATOM 1212 C CA . GLU A 1 173 ? -4.219 9.950 6.228 1.00 96.25 173 GLU A CA 1
ATOM 1213 C C . GLU A 1 173 ? -5.433 9.247 6.839 1.00 96.25 173 GLU A C 1
ATOM 1215 O O . GLU A 1 173 ? -6.177 9.872 7.598 1.00 96.25 173 GLU A O 1
ATOM 1220 N N . ALA A 1 174 ? -5.634 7.967 6.528 1.00 96.19 174 ALA A N 1
ATOM 1221 C CA . ALA A 1 174 ? -6.708 7.163 7.095 1.00 96.19 174 ALA A CA 1
ATOM 1222 C C . ALA A 1 174 ? -6.480 6.871 8.586 1.00 96.19 174 ALA A C 1
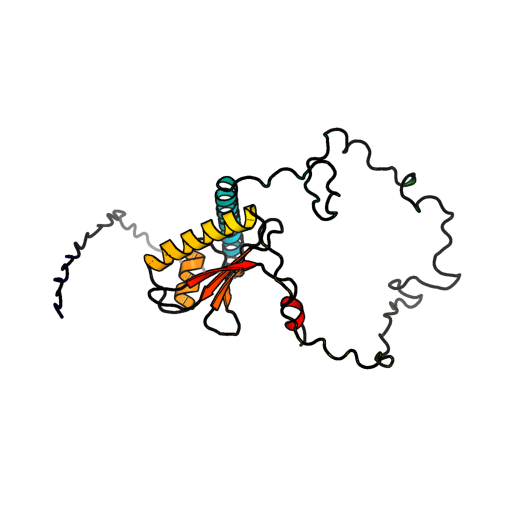ATOM 122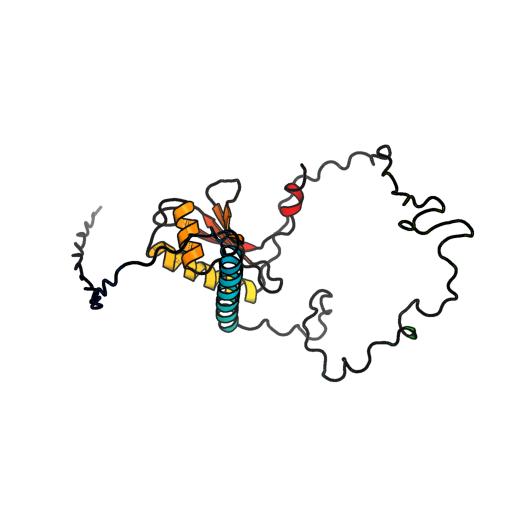4 O O . ALA A 1 174 ? -7.373 7.118 9.398 1.00 96.19 174 ALA A O 1
ATOM 1225 N N . LEU A 1 175 ? -5.273 6.439 8.964 1.00 95.50 175 LEU A N 1
ATOM 1226 C CA . LEU A 1 175 ? -4.921 6.138 10.356 1.00 95.50 175 LEU A CA 1
ATOM 1227 C C . LEU A 1 175 ? -4.906 7.398 11.234 1.00 95.50 175 LEU A C 1
ATOM 1229 O O . LEU A 1 175 ? -5.220 7.325 12.417 1.00 95.50 175 LEU A O 1
ATOM 1233 N N . ARG A 1 176 ? -4.644 8.579 10.659 1.00 94.25 176 ARG A N 1
ATOM 1234 C CA . ARG A 1 176 ? -4.799 9.862 11.365 1.00 94.25 176 ARG A CA 1
ATOM 1235 C C . ARG A 1 176 ? -6.258 10.182 11.704 1.00 94.25 176 ARG A C 1
ATOM 1237 O O . ARG A 1 176 ? -6.515 10.827 12.715 1.00 94.25 176 ARG A O 1
ATOM 1244 N N . LYS A 1 177 ? -7.214 9.782 10.857 1.00 94.19 177 LYS A N 1
ATOM 1245 C CA . LYS A 1 177 ? -8.654 9.995 11.104 1.00 94.19 177 LYS A CA 1
ATOM 1246 C C . LYS A 1 177 ? -9.199 9.014 12.139 1.00 94.19 177 LYS A C 1
ATOM 1248 O O . LYS A 1 177 ? -10.068 9.384 12.921 1.00 94.19 177 LYS A O 1
ATOM 1253 N N . ALA A 1 178 ? -8.696 7.784 12.123 1.00 93.00 178 ALA A N 1
ATOM 1254 C CA . ALA A 1 178 ? -9.099 6.720 13.028 1.00 93.00 178 ALA A CA 1
ATOM 1255 C C . ALA A 1 178 ? -7.870 5.911 13.454 1.00 93.00 178 ALA A C 1
ATOM 1257 O O . ALA A 1 178 ? -7.467 4.958 12.789 1.00 93.00 178 ALA A O 1
ATOM 1258 N N . ALA A 1 179 ? -7.282 6.319 14.577 1.00 93.81 179 ALA A N 1
ATOM 1259 C CA . ALA A 1 179 ? -6.145 5.644 15.179 1.00 93.81 179 ALA A CA 1
ATOM 1260 C C . ALA A 1 179 ? -6.531 4.206 15.584 1.00 93.81 179 ALA A C 1
ATOM 1262 O O . ALA A 1 179 ? -7.460 4.036 16.381 1.00 93.81 179 ALA A O 1
ATOM 1263 N N . PRO A 1 180 ? -5.853 3.165 15.070 1.00 95.38 180 PRO A N 1
ATOM 1264 C CA . PRO A 1 180 ? -6.171 1.789 15.425 1.00 95.38 180 PRO A CA 1
ATOM 1265 C C . PRO A 1 180 ? -5.729 1.515 16.865 1.00 95.38 180 PRO A C 1
ATOM 1267 O O . PRO A 1 180 ? -4.578 1.763 17.212 1.00 95.38 180 PRO A O 1
ATOM 1270 N N . ALA A 1 181 ? -6.622 0.992 17.706 1.00 95.56 181 ALA A N 1
ATOM 1271 C CA . ALA A 1 181 ? -6.283 0.657 19.094 1.00 95.56 181 ALA A CA 1
ATOM 1272 C C . ALA A 1 181 ? -5.280 -0.509 19.182 1.00 95.56 181 ALA A C 1
ATOM 1274 O O . ALA A 1 181 ? -4.386 -0.513 20.024 1.00 95.56 181 ALA A O 1
ATOM 1275 N N . ASP A 1 182 ? -5.405 -1.473 18.272 1.00 94.25 182 ASP A N 1
ATOM 1276 C CA . ASP A 1 182 ? -4.613 -2.696 18.228 1.00 94.25 182 ASP A CA 1
ATOM 1277 C C . ASP A 1 182 ? -4.402 -3.171 16.778 1.00 94.25 182 ASP A C 1
ATOM 1279 O O . ASP A 1 182 ? -4.846 -2.548 15.807 1.00 94.25 182 ASP A O 1
ATOM 1283 N N . HIS A 1 183 ? -3.698 -4.292 16.623 1.00 93.69 183 HIS A N 1
ATOM 1284 C CA . HIS A 1 183 ? -3.385 -4.867 15.318 1.00 93.69 183 HIS A CA 1
ATOM 1285 C C . HIS A 1 183 ? -4.634 -5.355 14.561 1.00 93.69 183 HIS A C 1
ATOM 1287 O O . HIS A 1 183 ? -4.675 -5.312 13.331 1.00 93.69 183 HIS A O 1
ATOM 1293 N N . GLN A 1 184 ? -5.670 -5.827 15.259 1.00 95.25 184 GLN A N 1
ATOM 1294 C CA . GLN A 1 184 ? -6.911 -6.255 14.614 1.00 95.25 184 GLN A CA 1
ATOM 1295 C C . GLN A 1 184 ? -7.666 -5.046 14.051 1.00 95.25 184 GLN A C 1
ATOM 1297 O O . GLN A 1 184 ? -8.146 -5.098 12.914 1.00 95.25 184 GLN A O 1
ATOM 1302 N N . ALA A 1 185 ? -7.713 -3.941 14.796 1.00 96.38 185 ALA A N 1
ATOM 1303 C CA . ALA A 1 185 ? -8.245 -2.664 14.339 1.00 96.38 185 ALA A CA 1
ATOM 1304 C C . ALA A 1 185 ? -7.448 -2.120 13.143 1.00 96.38 185 ALA A C 1
ATOM 1306 O O . ALA A 1 185 ? -8.052 -1.690 12.163 1.00 96.38 185 ALA A O 1
ATOM 1307 N N . LEU A 1 186 ? -6.112 -2.215 13.167 1.00 97.12 186 LEU A N 1
ATOM 1308 C CA . LEU A 1 186 ? -5.258 -1.841 12.033 1.00 97.12 186 LEU A CA 1
ATOM 1309 C C . LEU A 1 186 ? -5.562 -2.691 10.792 1.00 97.12 186 LEU A C 1
ATOM 1311 O O . LEU A 1 186 ? -5.812 -2.143 9.722 1.00 97.12 186 LEU A O 1
ATOM 1315 N N . ARG A 1 187 ? -5.608 -4.023 10.928 1.00 96.69 187 ARG A N 1
ATOM 1316 C CA . ARG A 1 187 ? -5.960 -4.934 9.826 1.00 96.69 187 ARG A CA 1
ATOM 1317 C C . ARG A 1 187 ? -7.337 -4.602 9.253 1.00 96.69 187 ARG A C 1
ATOM 1319 O O . ARG A 1 187 ? -7.493 -4.565 8.039 1.00 96.69 187 ARG A O 1
ATOM 1326 N N . THR A 1 188 ? -8.312 -4.325 10.115 1.00 97.25 188 THR A N 1
ATOM 1327 C CA . THR A 1 188 ? -9.673 -3.940 9.709 1.00 97.25 188 THR A CA 1
ATOM 1328 C C . THR A 1 188 ? -9.671 -2.617 8.947 1.00 97.25 188 THR A C 1
ATOM 1330 O O . THR A 1 188 ? -10.295 -2.521 7.893 1.00 97.25 188 THR A O 1
ATOM 1333 N N . ALA A 1 189 ? -8.929 -1.618 9.431 1.00 97.06 189 ALA A N 1
ATOM 1334 C CA . ALA A 1 189 ? -8.786 -0.329 8.764 1.00 97.06 189 ALA A CA 1
ATOM 1335 C C . ALA A 1 189 ? -8.141 -0.473 7.377 1.00 97.06 189 ALA A C 1
ATOM 1337 O O . ALA A 1 189 ? -8.633 0.108 6.417 1.00 97.06 189 ALA A O 1
ATOM 1338 N N . LEU A 1 190 ? -7.090 -1.288 7.247 1.00 97.75 190 LEU A N 1
ATOM 1339 C CA . LEU A 1 190 ? -6.430 -1.560 5.967 1.00 97.75 190 LEU A CA 1
ATOM 1340 C C . LEU A 1 190 ? -7.356 -2.293 4.986 1.00 97.75 190 LEU A C 1
ATOM 1342 O O . LEU A 1 190 ? -7.452 -1.890 3.831 1.00 97.75 190 LEU A O 1
ATOM 1346 N N . VAL A 1 191 ? -8.107 -3.300 5.437 1.00 97.44 191 VAL A N 1
ATOM 1347 C CA . VAL A 1 191 ? -9.120 -3.959 4.591 1.00 97.44 191 VAL A CA 1
ATOM 1348 C C . VAL A 1 191 ? -10.200 -2.970 4.146 1.00 97.44 191 VAL A C 1
ATOM 1350 O O . VAL A 1 191 ? -10.600 -2.979 2.985 1.00 97.44 191 VAL A O 1
ATOM 1353 N N . GLY A 1 192 ? -10.622 -2.062 5.030 1.00 96.31 192 GLY A N 1
ATOM 1354 C CA . GLY A 1 192 ? -11.549 -0.976 4.698 1.00 96.31 192 GLY A CA 1
ATOM 1355 C C . GLY A 1 192 ? -10.990 0.065 3.717 1.00 96.31 192 GLY A C 1
ATOM 1356 O O . GLY A 1 192 ? -11.758 0.844 3.163 1.00 96.31 192 GLY A O 1
ATOM 1357 N N . LEU A 1 193 ? -9.675 0.078 3.485 1.00 97.12 193 LEU A N 1
ATOM 1358 C CA . LEU A 1 193 ? -9.003 0.895 2.469 1.00 97.12 193 LEU A CA 1
ATOM 1359 C C . LEU A 1 193 ? -8.761 0.134 1.156 1.00 97.12 193 LEU A C 1
ATOM 1361 O O . LEU A 1 193 ? -8.007 0.638 0.320 1.00 97.12 193 LEU A O 1
ATOM 1365 N N . ASP A 1 194 ? -9.391 -1.031 0.987 1.00 97.31 194 ASP A N 1
ATOM 1366 C CA . ASP A 1 194 ? -9.252 -1.943 -0.153 1.00 97.31 194 ASP A CA 1
ATOM 1367 C C . ASP A 1 194 ? -7.880 -2.630 -0.253 1.00 97.31 194 ASP A C 1
ATOM 1369 O O . ASP A 1 194 ? -7.473 -3.056 -1.331 1.00 97.31 194 ASP A O 1
ATOM 1373 N N . TYR A 1 195 ? -7.161 -2.781 0.868 1.00 96.94 195 TYR A N 1
ATOM 1374 C CA . TYR A 1 195 ? -6.003 -3.678 0.929 1.00 96.94 195 TYR A CA 1
ATOM 1375 C C . TYR A 1 195 ? -6.470 -5.110 1.251 1.00 96.94 195 TYR A C 1
ATOM 1377 O O . TYR A 1 195 ? -7.044 -5.339 2.320 1.00 96.94 195 TYR A O 1
ATOM 1385 N N . PRO A 1 196 ? -6.218 -6.102 0.381 1.00 97.25 196 PRO A N 1
ATOM 1386 C CA . PRO A 1 196 ? -6.653 -7.476 0.593 1.00 97.25 196 PRO A CA 1
ATOM 1387 C C . PRO A 1 196 ? -6.050 -8.054 1.871 1.00 97.25 196 PRO A C 1
ATOM 1389 O O . PRO A 1 196 ? -4.852 -7.937 2.126 1.00 97.25 196 PRO A O 1
ATOM 1392 N N . ALA A 1 197 ? -6.863 -8.754 2.664 1.00 96.56 197 ALA A N 1
ATOM 1393 C CA . ALA A 1 197 ? -6.414 -9.341 3.927 1.00 96.56 197 ALA A CA 1
ATOM 1394 C C . ALA A 1 197 ? -5.245 -10.336 3.752 1.00 96.56 197 ALA A C 1
ATOM 1396 O O . ALA A 1 197 ? -4.456 -10.531 4.680 1.00 96.56 197 ALA A O 1
ATOM 1397 N N . ALA A 1 198 ? -5.134 -10.950 2.570 1.00 95.69 198 ALA A N 1
ATOM 1398 C CA . ALA A 1 198 ? -4.052 -11.859 2.196 1.00 95.69 198 ALA A CA 1
ATOM 1399 C C . ALA A 1 198 ? -2.690 -11.161 2.023 1.00 95.69 198 ALA A C 1
ATOM 1401 O O . ALA A 1 198 ? -1.671 -11.823 2.165 1.00 95.69 198 ALA A O 1
ATOM 1402 N N . ARG A 1 199 ? -2.677 -9.845 1.772 1.00 96.44 199 ARG A N 1
ATOM 1403 C CA . ARG A 1 199 ? -1.475 -9.010 1.581 1.00 96.44 199 ARG A CA 1
ATOM 1404 C C . ARG A 1 199 ? -1.021 -8.298 2.858 1.00 96.44 199 ARG A C 1
ATOM 1406 O O . ARG A 1 199 ? -0.063 -7.531 2.835 1.00 96.44 199 ARG A O 1
ATOM 1413 N N . ILE A 1 200 ? -1.734 -8.501 3.968 1.00 96.88 200 ILE A N 1
ATOM 1414 C CA . ILE A 1 200 ? -1.455 -7.864 5.259 1.00 96.88 200 ILE A CA 1
ATOM 1415 C C . ILE A 1 200 ? -0.854 -8.913 6.193 1.00 96.88 200 ILE A C 1
ATOM 1417 O O . ILE A 1 200 ? -1.557 -9.809 6.680 1.00 96.88 200 ILE A O 1
ATOM 1421 N N . HIS A 1 201 ? 0.435 -8.773 6.479 1.00 95.25 201 HIS A N 1
ATOM 1422 C CA . HIS A 1 201 ? 1.223 -9.712 7.266 1.00 95.25 201 HIS A CA 1
ATOM 1423 C C . HIS A 1 201 ? 1.722 -9.058 8.549 1.00 95.25 201 HIS A C 1
ATOM 1425 O O . HIS A 1 201 ? 2.190 -7.926 8.539 1.00 95.25 201 HIS A O 1
ATOM 1431 N N . ARG A 1 202 ? 1.671 -9.786 9.664 1.00 94.88 202 ARG A N 1
ATOM 1432 C CA . ARG A 1 202 ? 2.333 -9.363 10.899 1.00 94.88 202 ARG A CA 1
ATOM 1433 C C . ARG A 1 202 ? 3.766 -9.882 10.892 1.00 94.88 202 ARG A C 1
ATOM 1435 O O . ARG A 1 202 ? 3.969 -11.077 10.666 1.00 94.88 202 ARG A O 1
ATOM 1442 N N . LEU A 1 203 ? 4.741 -9.010 11.128 1.00 91.25 203 LEU A N 1
ATOM 1443 C CA . LEU A 1 203 ? 6.135 -9.419 11.285 1.00 91.25 203 LEU A CA 1
ATOM 1444 C C . LEU A 1 203 ? 6.338 -10.132 12.635 1.00 91.25 203 LEU A C 1
ATOM 1446 O O . LEU A 1 203 ? 5.576 -9.897 13.577 1.00 91.25 203 LEU A O 1
ATOM 1450 N N . PRO A 1 204 ? 7.346 -11.019 12.742 1.00 85.00 204 PRO A N 1
ATOM 1451 C CA . PRO A 1 204 ? 7.594 -11.811 13.949 1.00 85.00 204 PRO A CA 1
ATOM 1452 C C . PRO A 1 204 ? 7.915 -10.948 15.177 1.00 85.00 204 PRO A C 1
ATOM 1454 O O . PRO A 1 204 ? 7.580 -11.349 16.287 1.00 85.00 204 PRO A O 1
ATOM 1457 N N . ASP A 1 205 ? 8.455 -9.744 14.974 1.00 80.88 205 ASP A N 1
ATOM 1458 C CA . ASP A 1 205 ? 8.745 -8.775 16.040 1.00 80.88 205 ASP A CA 1
ATOM 1459 C C . ASP A 1 205 ? 7.474 -8.164 16.666 1.00 80.88 205 ASP A C 1
ATOM 1461 O O . ASP A 1 205 ? 7.542 -7.399 17.621 1.00 80.88 205 ASP A O 1
ATOM 1465 N N . GLY A 1 206 ? 6.290 -8.509 16.147 1.00 81.50 206 GLY A N 1
ATOM 1466 C CA . GLY A 1 206 ? 4.996 -8.268 16.783 1.00 81.50 206 GLY A CA 1
ATOM 1467 C C . GLY A 1 206 ? 4.427 -6.861 16.603 1.00 81.50 206 GLY A C 1
ATOM 1468 O O . GLY A 1 206 ? 3.202 -6.736 16.521 1.00 81.50 206 GLY A O 1
ATOM 1469 N N . ASP A 1 207 ? 5.270 -5.840 16.477 1.00 90.25 207 ASP A N 1
ATOM 1470 C CA . ASP A 1 207 ? 4.847 -4.432 16.408 1.00 90.25 207 ASP A CA 1
ATOM 1471 C C . ASP A 1 207 ? 4.753 -3.874 14.983 1.00 90.25 207 ASP A C 1
ATOM 1473 O O . ASP A 1 207 ? 4.191 -2.796 14.776 1.00 90.25 207 ASP A O 1
ATOM 1477 N N . THR A 1 208 ? 5.256 -4.610 13.991 1.00 94.69 208 THR A N 1
ATOM 1478 C CA . THR A 1 208 ? 5.240 -4.195 12.586 1.00 94.69 208 THR A CA 1
ATOM 1479 C C . THR A 1 208 ? 4.241 -5.019 11.777 1.00 94.69 208 THR A C 1
ATOM 1481 O O . THR A 1 208 ? 4.223 -6.251 11.816 1.00 94.69 208 THR A O 1
ATOM 1484 N N . THR A 1 209 ? 3.403 -4.324 11.016 1.00 96.25 209 THR A N 1
ATOM 1485 C CA . THR A 1 209 ? 2.488 -4.892 10.023 1.00 96.25 209 THR A CA 1
ATOM 1486 C C . THR A 1 209 ? 2.991 -4.531 8.637 1.00 96.25 209 THR A C 1
ATOM 1488 O O . THR A 1 209 ? 3.077 -3.354 8.305 1.00 96.25 209 THR A O 1
ATOM 1491 N N . ARG A 1 210 ? 3.292 -5.531 7.817 1.00 96.69 210 ARG A N 1
ATOM 1492 C CA . ARG A 1 210 ? 3.667 -5.359 6.418 1.00 96.69 210 ARG A CA 1
ATOM 1493 C C . ARG A 1 210 ? 2.446 -5.442 5.516 1.00 96.69 210 ARG A C 1
ATOM 1495 O O . ARG A 1 210 ? 1.633 -6.357 5.641 1.00 96.69 210 ARG A O 1
ATOM 1502 N N . VAL A 1 211 ? 2.353 -4.504 4.586 1.00 97.31 211 VAL A N 1
ATOM 1503 C CA . VAL A 1 211 ? 1.391 -4.493 3.487 1.00 97.31 211 VAL A CA 1
ATOM 1504 C C . VAL A 1 211 ? 2.154 -4.707 2.190 1.00 97.31 211 VAL A C 1
ATOM 1506 O O . VAL A 1 211 ? 3.001 -3.899 1.808 1.00 97.31 211 VAL A O 1
ATOM 1509 N N . ASP A 1 212 ? 1.851 -5.807 1.522 1.00 96.44 212 ASP A N 1
ATOM 1510 C CA . ASP A 1 212 ? 2.449 -6.186 0.253 1.00 96.44 212 ASP A CA 1
ATOM 1511 C C . ASP A 1 212 ? 1.817 -5.404 -0.913 1.00 96.44 212 ASP A C 1
ATOM 1513 O O . ASP A 1 212 ? 0.638 -5.593 -1.235 1.00 96.44 212 ASP A O 1
ATOM 1517 N N . LEU A 1 213 ? 2.607 -4.533 -1.555 1.00 96.00 213 LEU A N 1
ATOM 1518 C CA . LEU A 1 213 ? 2.187 -3.740 -2.716 1.00 96.00 213 LEU A CA 1
ATOM 1519 C C . LEU A 1 213 ? 2.671 -4.319 -4.050 1.00 96.00 213 LEU A C 1
ATOM 1521 O O . LEU A 1 213 ? 2.564 -3.645 -5.077 1.00 96.00 213 LEU A O 1
ATOM 1525 N N . ARG A 1 214 ? 3.213 -5.540 -4.067 1.00 93.44 214 ARG A N 1
ATOM 1526 C CA . ARG A 1 214 ? 3.727 -6.163 -5.287 1.00 93.44 214 ARG A CA 1
ATOM 1527 C C . ARG A 1 214 ? 2.601 -6.288 -6.307 1.00 93.44 214 ARG A C 1
ATOM 1529 O O . ARG A 1 214 ? 1.583 -6.949 -6.080 1.00 93.44 214 ARG A O 1
ATOM 1536 N N . PHE A 1 215 ? 2.803 -5.635 -7.440 1.00 87.75 215 PHE A N 1
ATOM 1537 C CA . PHE A 1 215 ? 1.895 -5.613 -8.574 1.00 87.75 215 PHE A CA 1
ATOM 1538 C C . PHE A 1 215 ? 2.742 -5.619 -9.844 1.00 87.75 215 PHE A C 1
ATOM 1540 O O . PHE A 1 215 ? 3.720 -4.876 -9.919 1.00 87.75 215 PHE A O 1
ATOM 1547 N N . MET A 1 216 ? 2.406 -6.485 -10.806 1.00 85.00 216 MET A N 1
ATOM 1548 C CA . MET A 1 216 ? 3.117 -6.610 -12.091 1.00 85.00 216 MET A CA 1
ATOM 1549 C C . MET A 1 216 ? 4.649 -6.742 -11.949 1.00 85.00 216 MET A C 1
ATOM 1551 O O . MET A 1 216 ? 5.407 -6.117 -12.680 1.00 85.00 216 MET A O 1
ATOM 1555 N N . GLY A 1 217 ? 5.116 -7.524 -10.968 1.00 85.12 217 GLY A N 1
ATOM 1556 C CA . GLY A 1 217 ? 6.551 -7.749 -10.734 1.00 85.12 217 GLY A CA 1
ATOM 1557 C C . GLY A 1 217 ? 7.276 -6.662 -9.928 1.00 85.12 217 GLY A C 1
ATOM 1558 O O . GLY A 1 217 ? 8.484 -6.771 -9.728 1.00 85.12 217 GLY A O 1
ATOM 1559 N N . GLY A 1 218 ? 6.569 -5.641 -9.431 1.00 88.25 218 GLY A N 1
ATOM 1560 C CA . GLY A 1 218 ? 7.132 -4.679 -8.480 1.00 88.25 218 GLY A CA 1
ATOM 1561 C C . GLY A 1 218 ? 7.515 -5.323 -7.142 1.00 88.25 218 GLY A C 1
ATOM 1562 O O . GLY A 1 218 ? 7.035 -6.404 -6.804 1.00 88.25 218 GLY A O 1
ATOM 1563 N N . ARG A 1 219 ? 8.362 -4.639 -6.367 1.00 92.62 219 ARG A N 1
ATOM 1564 C CA . ARG A 1 219 ? 8.946 -5.115 -5.093 1.00 92.62 219 ARG A CA 1
ATOM 1565 C C . ARG A 1 219 ? 8.598 -4.241 -3.889 1.00 92.62 219 ARG A C 1
ATOM 1567 O O . ARG A 1 219 ? 9.119 -4.453 -2.796 1.00 92.62 219 ARG A O 1
ATOM 1574 N N . ALA A 1 220 ? 7.751 -3.234 -4.084 1.00 93.94 220 ALA A N 1
ATOM 1575 C CA . ALA A 1 220 ? 7.379 -2.304 -3.030 1.00 93.94 220 ALA A CA 1
ATOM 1576 C C . ALA A 1 220 ? 6.544 -2.993 -1.938 1.00 93.94 220 ALA A C 1
ATOM 1578 O O . ALA A 1 220 ? 5.576 -3.700 -2.223 1.00 93.94 220 ALA A O 1
ATOM 1579 N N . VAL A 1 221 ? 6.884 -2.725 -0.679 1.00 96.00 221 VAL A N 1
ATOM 1580 C CA . VAL A 1 221 ? 6.096 -3.103 0.501 1.00 96.00 221 VAL A CA 1
ATOM 1581 C C . VAL A 1 221 ? 6.041 -1.930 1.476 1.00 96.00 221 VAL A C 1
ATOM 1583 O O . VAL A 1 221 ? 6.947 -1.098 1.514 1.00 96.00 221 VAL A O 1
ATOM 1586 N N . LEU A 1 222 ? 4.977 -1.842 2.272 1.00 96.81 222 LEU A N 1
ATOM 1587 C CA . LEU A 1 222 ? 4.865 -0.849 3.341 1.00 96.81 222 LEU A CA 1
ATOM 1588 C C . LEU A 1 222 ? 4.932 -1.528 4.694 1.00 96.81 222 LEU A C 1
ATOM 1590 O O . LEU A 1 222 ? 4.125 -2.407 4.981 1.00 96.81 222 LEU A O 1
ATOM 1594 N N . ASP A 1 223 ? 5.832 -1.057 5.542 1.00 96.31 223 ASP A N 1
ATOM 1595 C CA . ASP A 1 223 ? 5.915 -1.466 6.934 1.00 96.31 223 ASP A CA 1
ATOM 1596 C C . ASP A 1 223 ? 5.231 -0.413 7.807 1.00 96.31 223 ASP A C 1
ATOM 1598 O O . ASP A 1 223 ? 5.527 0.779 7.736 1.00 96.31 223 ASP A O 1
ATOM 1602 N N . ILE A 1 224 ? 4.266 -0.856 8.606 1.00 96.69 224 ILE A N 1
ATOM 1603 C CA . ILE A 1 224 ? 3.499 -0.032 9.536 1.00 96.69 224 ILE A CA 1
ATOM 1604 C C . ILE A 1 224 ? 3.903 -0.451 10.940 1.00 96.69 224 ILE A C 1
ATOM 1606 O O . ILE A 1 224 ? 3.568 -1.553 11.374 1.00 96.69 224 ILE A O 1
ATOM 1610 N N . THR A 1 225 ? 4.619 0.414 11.646 1.00 95.38 225 THR A N 1
ATOM 1611 C CA . THR A 1 225 ? 5.132 0.124 12.987 1.00 95.38 225 THR A CA 1
ATOM 1612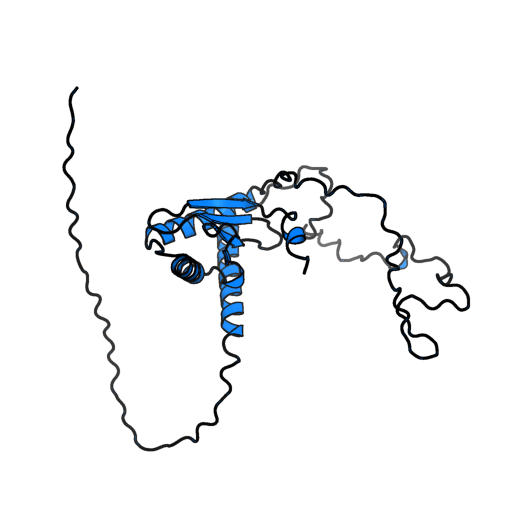 C C . THR A 1 225 ? 4.299 0.830 14.048 1.00 95.38 225 THR A C 1
ATOM 1614 O O . THR A 1 225 ? 4.097 2.048 13.996 1.00 95.38 225 THR A O 1
ATOM 1617 N N . GLY A 1 226 ? 3.863 0.047 15.034 1.00 90.38 226 GLY A N 1
ATOM 1618 C CA . GLY A 1 226 ? 3.056 0.482 16.165 1.00 90.38 226 GLY A CA 1
ATOM 1619 C C . GLY A 1 226 ? 1.557 0.568 15.871 1.00 90.38 226 GLY A C 1
ATOM 1620 O O . GLY A 1 226 ? 1.091 0.495 14.733 1.00 90.38 226 GLY A O 1
ATOM 1621 N N . THR A 1 227 ? 0.788 0.750 16.941 1.00 88.00 227 THR A N 1
ATOM 1622 C CA . THR A 1 227 ? -0.642 1.085 16.915 1.00 88.00 227 THR A CA 1
ATOM 1623 C C . THR A 1 227 ? -0.878 2.349 17.750 1.00 88.00 227 THR A C 1
ATOM 1625 O O . THR A 1 227 ? 0.036 2.875 18.387 1.00 88.00 227 THR A O 1
ATOM 1628 N N . GLY A 1 228 ? -2.095 2.886 17.735 1.00 85.81 228 GLY A N 1
ATOM 1629 C CA . GLY A 1 228 ? -2.458 4.092 18.474 1.00 85.81 228 GLY A CA 1
ATOM 1630 C C . GLY A 1 228 ? -2.379 5.370 17.629 1.00 85.81 228 GLY A C 1
ATOM 1631 O O . GLY A 1 228 ? -2.616 5.325 16.423 1.00 85.81 228 GLY A O 1
ATOM 1632 N N . PRO A 1 229 ? -2.131 6.541 18.242 1.00 81.38 229 PRO A N 1
ATOM 1633 C CA . PRO A 1 229 ? -2.381 7.843 17.615 1.00 81.38 229 PRO A CA 1
ATOM 1634 C C . PRO A 1 229 ? -1.382 8.238 16.519 1.00 81.38 229 PRO A C 1
ATOM 1636 O O . PRO A 1 229 ? -1.647 9.182 15.777 1.00 81.38 229 PRO A O 1
ATOM 1639 N N . ALA A 1 230 ? -0.238 7.558 16.425 1.00 86.12 230 ALA A N 1
ATOM 1640 C CA . ALA A 1 230 ? 0.819 7.894 15.475 1.00 86.12 230 ALA A CA 1
ATOM 1641 C C . ALA A 1 230 ? 1.588 6.642 15.011 1.00 86.12 230 ALA A C 1
ATOM 1643 O O . ALA A 1 230 ? 2.761 6.490 15.353 1.00 86.12 230 ALA A O 1
ATOM 1644 N N . PRO A 1 231 ? 0.947 5.724 14.263 1.00 92.25 231 PRO A N 1
ATOM 1645 C CA . PRO A 1 231 ? 1.669 4.640 13.614 1.00 92.25 231 PRO A CA 1
ATOM 1646 C C . PRO A 1 231 ? 2.595 5.220 12.539 1.00 92.25 231 PRO A C 1
ATOM 1648 O O . PRO A 1 231 ? 2.221 6.148 11.815 1.00 92.25 231 PRO A O 1
ATOM 1651 N N . THR A 1 232 ? 3.800 4.669 12.424 1.00 93.50 232 THR A N 1
ATOM 1652 C CA . THR A 1 232 ? 4.765 5.083 11.399 1.00 93.50 232 THR A CA 1
ATOM 1653 C C . THR A 1 232 ? 4.614 4.179 10.187 1.00 93.50 232 THR A C 1
ATOM 1655 O O . THR A 1 232 ? 4.658 2.963 10.336 1.00 93.50 232 THR A O 1
ATOM 1658 N N . VAL A 1 233 ? 4.460 4.761 8.998 1.00 96.19 233 VAL A N 1
ATOM 1659 C CA . VAL A 1 233 ? 4.393 4.022 7.730 1.00 96.19 233 VAL A CA 1
ATOM 1660 C C . VAL A 1 233 ? 5.679 4.274 6.949 1.00 96.19 233 VAL A C 1
ATOM 1662 O O . VAL A 1 233 ? 5.974 5.418 6.606 1.00 96.19 233 VAL A O 1
ATOM 1665 N N . THR A 1 234 ? 6.442 3.223 6.668 1.00 94.88 234 THR A N 1
ATOM 1666 C CA . THR A 1 234 ? 7.716 3.287 5.941 1.00 94.88 234 THR A CA 1
ATOM 1667 C C . THR A 1 234 ? 7.669 2.443 4.679 1.00 94.88 234 THR A C 1
ATOM 1669 O O . THR A 1 234 ? 7.204 1.306 4.704 1.00 94.88 234 THR A O 1
ATOM 1672 N N . LEU A 1 235 ? 8.180 2.991 3.578 1.00 93.81 235 LEU A N 1
ATOM 1673 C CA . LEU A 1 235 ? 8.373 2.251 2.337 1.00 93.81 235 LEU A CA 1
ATOM 1674 C C . LEU A 1 235 ? 9.643 1.400 2.423 1.00 93.81 235 LEU A C 1
ATOM 1676 O O . LEU A 1 235 ? 10.698 1.903 2.808 1.00 93.81 235 LEU A O 1
ATOM 1680 N N . ALA A 1 236 ? 9.539 0.136 2.026 1.00 90.56 236 ALA A N 1
ATOM 1681 C CA . ALA A 1 236 ? 10.653 -0.795 1.928 1.00 90.56 236 ALA A CA 1
ATOM 1682 C C . ALA A 1 236 ? 10.596 -1.577 0.604 1.00 90.56 236 ALA A C 1
ATOM 1684 O O . ALA A 1 236 ? 9.566 -1.614 -0.076 1.00 90.56 236 ALA A O 1
ATOM 1685 N N . SER A 1 237 ? 11.719 -2.195 0.235 1.00 88.31 237 SER A N 1
ATOM 1686 C CA . SER A 1 237 ? 11.770 -3.192 -0.837 1.00 88.31 237 SER A CA 1
ATOM 1687 C C . SER A 1 237 ? 11.712 -4.584 -0.225 1.00 88.31 237 SER A C 1
ATOM 1689 O O . SER A 1 237 ? 12.412 -4.860 0.751 1.00 88.31 237 SER A O 1
ATOM 1691 N N . GLU A 1 238 ? 10.912 -5.477 -0.802 1.00 81.81 238 GLU A N 1
ATOM 1692 C CA . GLU A 1 238 ? 11.005 -6.893 -0.474 1.00 81.81 238 GLU A CA 1
ATOM 1693 C C . GLU A 1 238 ? 12.298 -7.449 -1.076 1.00 81.81 238 GLU A C 1
ATOM 1695 O O . GLU A 1 238 ? 12.455 -7.514 -2.296 1.00 81.81 238 GLU A O 1
ATOM 1700 N N . ASP A 1 239 ? 13.249 -7.801 -0.214 1.00 68.25 239 ASP A N 1
ATOM 1701 C CA . ASP A 1 239 ? 14.412 -8.579 -0.619 1.00 68.25 239 ASP A CA 1
ATOM 1702 C C . ASP A 1 239 ? 14.020 -10.057 -0.673 1.00 68.25 239 ASP A C 1
ATOM 1704 O O . ASP A 1 239 ? 13.479 -10.614 0.287 1.00 68.25 239 ASP A O 1
ATOM 1708 N N . THR A 1 240 ? 14.365 -10.726 -1.769 1.00 49.66 240 THR A N 1
ATOM 1709 C CA . THR A 1 240 ? 14.165 -12.168 -1.994 1.00 49.66 240 THR A CA 1
ATOM 1710 C C . THR A 1 240 ? 14.933 -13.070 -1.012 1.00 49.66 240 THR A C 1
ATOM 1712 O O . THR A 1 240 ? 14.910 -14.288 -1.154 1.00 49.66 240 THR A O 1
ATOM 1715 N N . ALA A 1 241 ? 15.631 -12.507 -0.021 1.00 44.06 241 ALA A N 1
ATOM 1716 C CA . ALA A 1 241 ? 16.498 -13.248 0.890 1.00 44.06 241 ALA A CA 1
ATOM 1717 C C . ALA A 1 241 ? 15.777 -13.845 2.117 1.00 44.06 241 ALA A C 1
ATOM 1719 O O . ALA A 1 241 ? 16.268 -14.826 2.670 1.00 44.06 241 ALA A O 1
ATOM 1720 N N . ASP A 1 242 ? 14.614 -13.322 2.533 1.00 45.91 242 ASP A N 1
ATOM 1721 C CA . ASP A 1 242 ? 13.969 -13.740 3.799 1.00 45.91 242 ASP A CA 1
ATOM 1722 C C . ASP A 1 242 ? 12.808 -14.746 3.640 1.00 45.91 242 ASP A C 1
ATOM 1724 O O . ASP A 1 242 ? 12.174 -15.161 4.609 1.00 45.91 242 ASP A O 1
ATOM 1728 N N . THR A 1 243 ? 12.514 -15.204 2.419 1.00 45.16 243 THR A N 1
ATOM 1729 C CA . THR A 1 243 ? 11.541 -16.296 2.213 1.00 45.16 243 THR A CA 1
ATOM 1730 C C . THR A 1 243 ? 12.169 -17.687 2.334 1.00 45.16 243 THR A C 1
ATOM 1732 O O . THR A 1 243 ? 11.470 -18.635 2.696 1.00 45.16 243 THR A O 1
ATOM 1735 N N . THR A 1 244 ? 13.482 -17.829 2.126 1.00 42.41 244 THR A N 1
ATOM 1736 C CA . THR A 1 244 ? 14.165 -19.136 2.185 1.00 42.41 244 THR A CA 1
ATOM 1737 C C . THR A 1 244 ? 14.414 -19.616 3.620 1.00 42.41 244 THR A C 1
ATOM 1739 O O . THR A 1 244 ? 14.448 -20.818 3.857 1.00 42.41 244 THR A O 1
ATOM 1742 N N . ALA A 1 245 ? 14.486 -18.718 4.611 1.00 43.47 245 ALA A N 1
ATOM 1743 C CA . ALA A 1 245 ? 14.671 -19.104 6.017 1.00 43.47 245 ALA A CA 1
ATOM 1744 C C . ALA A 1 245 ? 13.386 -19.618 6.707 1.00 43.47 245 ALA A C 1
ATOM 1746 O O . ALA A 1 245 ? 13.457 -20.168 7.803 1.00 43.47 245 ALA A O 1
ATOM 1747 N N . ARG A 1 246 ? 12.205 -19.468 6.081 1.00 44.97 246 ARG A N 1
ATOM 1748 C CA . ARG A 1 246 ? 10.903 -19.920 6.623 1.00 44.97 246 ARG A CA 1
ATOM 1749 C C . ARG A 1 246 ? 10.400 -21.254 6.061 1.00 44.97 246 ARG A C 1
ATOM 1751 O O . ARG A 1 246 ? 9.309 -21.682 6.429 1.00 44.97 246 ARG A O 1
ATOM 1758 N N . ARG A 1 247 ? 11.164 -21.919 5.189 1.00 40.88 247 ARG A N 1
ATOM 1759 C CA . ARG A 1 247 ? 10.865 -23.272 4.686 1.00 40.88 247 ARG A CA 1
ATOM 1760 C C . ARG A 1 247 ? 11.875 -24.285 5.221 1.00 40.88 247 ARG A C 1
ATOM 1762 O O . ARG A 1 247 ? 12.570 -24.942 4.456 1.00 40.88 247 ARG A O 1
ATOM 1769 N N . THR A 1 248 ? 11.899 -24.453 6.534 1.00 35.06 248 THR A N 1
ATOM 1770 C CA . THR A 1 248 ? 12.420 -25.687 7.125 1.00 35.06 248 THR A CA 1
ATOM 1771 C C . THR A 1 248 ? 11.385 -26.167 8.143 1.00 35.06 248 THR A C 1
ATOM 1773 O O . THR A 1 248 ? 11.069 -25.391 9.048 1.00 35.06 248 THR A O 1
ATOM 1776 N N . PRO A 1 249 ? 10.761 -27.343 7.932 1.00 45.75 249 PRO A N 1
ATOM 1777 C CA . PRO A 1 249 ? 9.785 -27.922 8.856 1.00 45.75 249 PRO A CA 1
ATOM 1778 C C . PRO A 1 249 ? 10.416 -28.356 10.183 1.00 45.75 249 PRO A C 1
ATOM 1780 O O . PRO A 1 249 ? 11.629 -28.670 10.191 1.00 45.75 249 PRO A O 1
#

Radius of gyration: 29.99 Å; chains: 1; bounding box: 82×88×70 Å

pLDDT: mean 73.29, std 18.88, range [35.06, 97.75]